Protein AF-0000000082577201 (afdb_homodimer)

pLDDT: mean 97.54, std 1.58, range [90.05, 98.94]

Radius of gyration: 18.11 Å; Cα contacts (8 Å, |Δi|>4): 660; chains: 2; bounding box: 40×55×42 Å

Nearest PDB structures (foldseek):
  1f37-assembly1_B  TM=6.607E-01  e=9.037E-05  Aquifex aeolicus
  1m2b-assembly1_B  TM=7.463E-01  e=2.799E-03  Aquifex aeolicus
  5abr-assembly1_B  TM=6.235E-01  e=2.459E-03  Azotobacter vinelandii
  6wa6-assembly1_H  TM=3.705E-01  e=3.959E+00  Chlamydia pneumoniae
  6wa6-assembly1_C  TM=3.102E-01  e=2.864E+00  Chlamydia pneumoniae

Secondary structure (DSSP, 8-state):
-EEE---SSEEEEETT--SSSS-SB-TTS-BHHHHHHHHHHHHHHH-GGGTTSEEEEES--S-GGG-S-EEEE-TTS-EEEE----SSHHHHHHHHHHHHHHHHSSSS---GGGS-GGGTT-EEEEEPPTTEEE-/-EEE---SSEEEEETT--SSSS-SB-TTS-BHHHHHHHHHHHHHHH-GGGTTSEEEEES--S-GGG-S-EEEE-TTS-EEEE----SSHHHHHHHHHHHHHHHHSSSS---GGGS-GGGTT-EEEEEPPTTEEE-

Foldseek 3Di:
DDDDDDQFWEKEFALQAAQAQVGQADPVRGGLRVLLLVLLVVLCVVDCLLVRYYYHYDHDPPPRNQTGKIWTDGPQAKIWIFGNDRSHNVLSVQVSQLSSQQRVDPHRDHDPVSRDPSRPPGTDDIDGDPPDDDD/DDDDDDQFWEKEFALQAAQAQVGQADPVRGGLRVLLLVLLVVLCVVDCLLVRYYYHYDHDPPPRNQTGKIWTDGPQAKIWIFGNDRSHNVLSVQVSQLSSQQRVDPHRDHDPVSRDPSRPPGTDDIDGDPPDDDD

Sequence (270 aa):
MLKRVADGPAVVACNTCRHSADAREDGDGVRGGARLVAALRKVQASDARYAGVAVQEMPCLFACTDFCTVHLRAPGKVGYVLGRFAPDEDSARAILDYAVHHAASEHGRVPFQQWPEGVKGHFITRTPPPGYVAEMLKRVADGPAVVACNTCRHSADAREDGDGVRGGARLVAALRKVQASDARYAGVAVQEMPCLFACTDFCTVHLRAPGKVGYVLGRFAPDEDSARAILDYAVHHAASEHGRVPFQQWPEGVKGHFITRTPPPGYVAE

Structure (mmCIF, N/CA/C/O backbone):
data_AF-0000000082577201-model_v1
#
loop_
_entity.id
_entity.type
_entity.pdbx_description
1 polymer 'Putative metal-binding protein'
#
loop_
_atom_site.group_PDB
_atom_site.id
_atom_site.type_symbol
_atom_site.label_atom_id
_atom_site.label_alt_id
_atom_site.label_comp_id
_atom_site.label_asym_id
_atom_site.label_entity_id
_atom_site.label_seq_id
_atom_site.pdbx_PDB_ins_code
_atom_site.Cartn_x
_atom_site.Cartn_y
_atom_site.Cartn_z
_atom_site.occupancy
_atom_site.B_iso_or_equiv
_atom_site.auth_seq_id
_atom_site.auth_comp_id
_atom_site.auth_asym_id
_atom_site.auth_atom_id
_atom_site.pdbx_PDB_model_num
ATOM 1 N N . MET A 1 1 ? -14.404 -7.563 7.858 1 90.05 1 MET A N 1
ATOM 2 C CA . MET A 1 1 ? -13.836 -8.477 8.845 1 90.05 1 MET A CA 1
ATOM 3 C C . MET A 1 1 ? -12.46 -8.965 8.406 1 90.05 1 MET A C 1
ATOM 5 O O . MET A 1 1 ? -12.158 -8.994 7.212 1 90.05 1 MET A O 1
ATOM 9 N N . LEU A 1 2 ? -11.566 -9.249 9.316 1 97.08 2 LEU A N 1
ATOM 10 C CA . LEU A 1 2 ? -10.227 -9.773 9.067 1 97.08 2 LEU A CA 1
ATOM 11 C C . LEU A 1 2 ? -10.164 -11.267 9.364 1 97.08 2 LEU A C 1
ATOM 13 O O . LEU A 1 2 ? -10.747 -11.735 10.344 1 97.08 2 LEU A O 1
ATOM 17 N N . LYS A 1 3 ? -9.604 -11.952 8.51 1 97.64 3 LYS A N 1
ATOM 18 C CA . LYS A 1 3 ? -9.358 -13.382 8.674 1 97.64 3 LYS A CA 1
ATOM 19 C C . LYS A 1 3 ? -7.877 -13.66 8.918 1 97.64 3 LYS A C 1
ATOM 21 O O . LYS A 1 3 ? -7.019 -13.18 8.175 1 97.64 3 LYS A O 1
ATOM 26 N N . ARG A 1 4 ? -7.628 -14.473 9.931 1 97.64 4 ARG A N 1
ATOM 27 C CA . ARG A 1 4 ? -6.243 -14.794 10.26 1 97.64 4 ARG A CA 1
ATOM 28 C C . ARG A 1 4 ? -5.621 -15.692 9.196 1 97.64 4 ARG A C 1
ATOM 30 O O . ARG A 1 4 ? -6.264 -16.625 8.71 1 97.64 4 ARG A O 1
ATOM 37 N N . VAL A 1 5 ? -4.393 -15.426 8.873 1 97.75 5 VAL A N 1
ATOM 38 C CA . VAL A 1 5 ? -3.582 -16.24 7.974 1 97.75 5 VAL A CA 1
ATOM 39 C C . VAL A 1 5 ? -2.158 -16.344 8.515 1 97.75 5 VAL A C 1
ATOM 41 O O . VAL A 1 5 ? -1.823 -15.718 9.523 1 97.75 5 VAL A O 1
ATOM 44 N N . ALA A 1 6 ? -1.346 -17.16 7.883 1 95.01 6 ALA A N 1
ATOM 45 C CA . ALA A 1 6 ? 0.041 -17.289 8.324 1 95.01 6 ALA A CA 1
ATOM 46 C C . ALA A 1 6 ? 0.768 -15.95 8.245 1 95.01 6 ALA A C 1
ATOM 48 O O . ALA A 1 6 ? 0.594 -15.197 7.283 1 95.01 6 ALA A O 1
ATOM 49 N N . ASP A 1 7 ? 1.624 -15.574 9.313 1 92.89 7 ASP A N 1
ATOM 50 C CA . ASP A 1 7 ? 2.34 -14.304 9.387 1 92.89 7 ASP A CA 1
ATOM 51 C C . ASP A 1 7 ? 3.764 -14.445 8.853 1 92.89 7 ASP A C 1
ATOM 53 O O . ASP A 1 7 ? 4.724 -14.459 9.626 1 92.89 7 ASP A O 1
ATOM 57 N N . GLY A 1 8 ? 4.022 -14.891 7.664 1 97.1 8 GLY A N 1
ATOM 58 C CA . GLY A 1 8 ? 5.292 -14.999 6.965 1 97.1 8 GLY A CA 1
ATOM 59 C C . GLY A 1 8 ? 5.291 -14.306 5.616 1 97.1 8 GLY A C 1
ATOM 60 O O . GLY A 1 8 ? 4.356 -13.572 5.289 1 97.1 8 GLY A O 1
ATOM 61 N N . PRO A 1 9 ? 6.384 -14.473 4.913 1 98.57 9 PRO A N 1
ATOM 62 C CA . PRO A 1 9 ? 6.404 -13.934 3.551 1 98.57 9 PRO A CA 1
ATOM 63 C C . PRO A 1 9 ? 5.212 -14.396 2.716 1 98.57 9 PRO A C 1
ATOM 65 O O . PRO A 1 9 ? 4.852 -15.576 2.748 1 98.57 9 PRO A O 1
ATOM 68 N N . ALA A 1 10 ? 4.558 -13.452 2.055 1 98.85 10 ALA A N 1
ATOM 69 C CA . ALA A 1 10 ? 3.35 -13.82 1.321 1 98.85 10 ALA A CA 1
ATOM 70 C C . ALA A 1 10 ? 3.103 -12.866 0.156 1 98.85 10 ALA A C 1
ATOM 72 O O . ALA A 1 10 ? 3.555 -11.718 0.179 1 98.85 10 ALA A O 1
ATOM 73 N N . VAL A 1 11 ? 2.485 -13.372 -0.79 1 98.88 11 VAL A N 1
ATOM 74 C CA . VAL A 1 11 ? 1.819 -12.614 -1.844 1 98.88 11 VAL A CA 1
ATOM 75 C C . VAL A 1 11 ? 0.31 -12.617 -1.608 1 98.88 11 VAL A C 1
ATOM 77 O O . VAL A 1 11 ? -0.328 -13.672 -1.638 1 98.88 11 VAL A O 1
ATOM 80 N N . VAL A 1 12 ? -0.265 -11.479 -1.337 1 98.89 12 VAL A N 1
ATO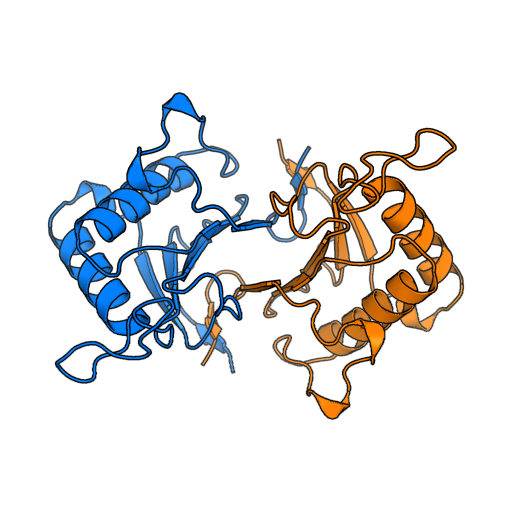M 81 C CA . VAL A 1 12 ? -1.71 -11.344 -1.187 1 98.89 12 VAL A CA 1
ATOM 82 C C . VAL A 1 12 ? -2.316 -10.806 -2.481 1 98.89 12 VAL A C 1
ATOM 84 O O . VAL A 1 12 ? -2.097 -9.647 -2.842 1 98.89 12 VAL A O 1
ATOM 87 N N . ALA A 1 13 ? -3.098 -11.578 -3.128 1 98.87 13 ALA A N 1
ATOM 88 C CA . ALA A 1 13 ? -3.645 -11.209 -4.431 1 98.87 13 ALA A CA 1
ATOM 89 C C . ALA A 1 13 ? -5.092 -10.739 -4.306 1 98.87 13 ALA A C 1
ATOM 91 O O . ALA A 1 13 ? -5.874 -11.314 -3.545 1 98.87 13 ALA A O 1
ATOM 92 N N . CYS A 1 14 ? -5.424 -9.701 -5.037 1 98.59 14 CYS A N 1
ATOM 93 C CA . CYS A 1 14 ? -6.825 -9.334 -5.208 1 98.59 14 CYS A CA 1
ATOM 94 C C . CYS A 1 14 ? -7.555 -10.355 -6.073 1 98.59 14 CYS A C 1
ATOM 96 O O . CYS A 1 14 ? -7.239 -10.515 -7.253 1 98.59 14 CYS A O 1
ATOM 98 N N . ASN A 1 15 ? -8.542 -10.948 -5.541 1 98.28 15 ASN A N 1
ATOM 99 C CA . ASN A 1 15 ? -9.151 -12.037 -6.297 1 98.28 15 ASN A CA 1
ATOM 100 C C . ASN A 1 15 ? -10.379 -11.564 -7.07 1 98.28 15 ASN A C 1
ATOM 102 O O . ASN A 1 15 ? -11.016 -12.351 -7.773 1 98.28 15 ASN A O 1
ATOM 106 N N . THR A 1 16 ? -10.642 -10.226 -7.041 1 97.7 16 THR A N 1
ATOM 107 C CA . THR A 1 16 ? -11.818 -9.708 -7.731 1 97.7 16 THR A CA 1
ATOM 108 C C . THR A 1 16 ? -11.411 -8.774 -8.867 1 97.7 16 THR A C 1
ATOM 110 O O . THR A 1 16 ? -12.263 -8.133 -9.486 1 97.7 16 THR A O 1
ATOM 113 N N . CYS A 1 17 ? -10.181 -8.676 -9.13 1 97.68 17 CYS A N 1
ATOM 114 C CA . CYS A 1 17 ? -9.686 -7.778 -10.166 1 97.68 17 CYS A CA 1
ATOM 115 C C . CYS A 1 17 ? -10.278 -8.134 -11.525 1 97.68 17 CYS A C 1
ATOM 117 O O . CYS A 1 17 ? -10.56 -9.302 -11.797 1 97.68 17 CYS A O 1
ATOM 119 N N . ARG A 1 18 ? -10.301 -7.192 -12.32 1 96.88 18 ARG A N 1
ATOM 120 C CA . ARG A 1 18 ? -10.664 -7.419 -13.715 1 96.88 18 ARG A CA 1
ATOM 121 C C . ARG A 1 18 ? -9.548 -8.144 -14.461 1 96.88 18 ARG A C 1
ATOM 123 O O . ARG A 1 18 ? -8.4 -8.156 -14.011 1 96.88 18 ARG A O 1
ATOM 130 N N . HIS A 1 19 ? -9.926 -8.671 -15.625 1 96.51 19 HIS A N 1
ATOM 131 C CA . HIS A 1 19 ? -9.021 -9.479 -16.435 1 96.51 19 HIS A CA 1
ATOM 132 C C . HIS A 1 19 ? -8.077 -8.6 -17.248 1 96.51 19 HIS A C 1
ATOM 1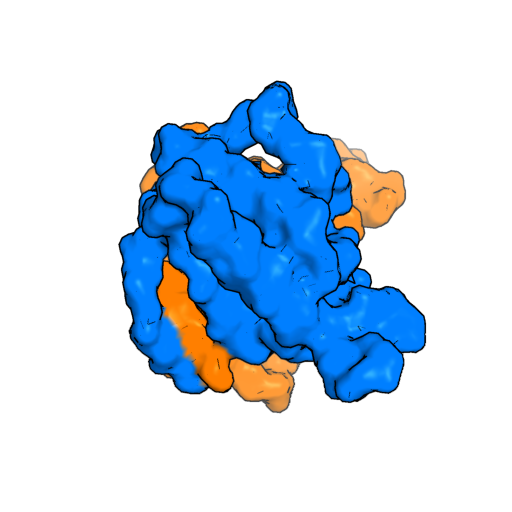34 O O . HIS A 1 19 ? -6.927 -8.974 -17.49 1 96.51 19 HIS A O 1
ATOM 140 N N . SER A 1 20 ? -8.572 -7.506 -17.71 1 94.44 20 SER A N 1
ATOM 141 C CA . SER A 1 20 ? -7.837 -6.503 -18.474 1 94.44 20 SER A CA 1
ATOM 142 C C . SER A 1 20 ? -8.491 -5.13 -18.356 1 94.44 20 SER A C 1
ATOM 144 O O . SER A 1 20 ? -9.481 -4.967 -17.64 1 94.44 20 SER A O 1
ATOM 146 N N . ALA A 1 21 ? -7.832 -4.162 -18.939 1 91.79 21 ALA A N 1
ATOM 147 C CA . ALA A 1 21 ? -8.395 -2.815 -18.93 1 91.79 21 ALA A CA 1
ATOM 148 C C . ALA A 1 21 ? -9.785 -2.797 -19.561 1 91.79 21 ALA A C 1
ATOM 150 O O . ALA A 1 21 ? -10.635 -1.987 -19.183 1 91.79 21 ALA A O 1
ATOM 151 N N . ASP A 1 22 ? -10.033 -3.799 -20.466 1 92.77 22 ASP A N 1
ATOM 152 C CA . ASP A 1 22 ? -11.255 -3.729 -21.261 1 92.77 22 ASP A CA 1
ATOM 153 C C . ASP A 1 22 ? -12.206 -4.87 -20.909 1 92.77 22 ASP A C 1
ATOM 155 O O . ASP A 1 22 ? -13.314 -4.949 -21.442 1 92.77 22 ASP A O 1
ATOM 159 N N . ALA A 1 23 ? -11.754 -5.797 -20.012 1 94.78 23 ALA A N 1
ATOM 160 C CA . ALA A 1 23 ? -12.599 -6.95 -19.715 1 94.78 23 ALA A CA 1
ATOM 161 C C . ALA A 1 23 ? -12.55 -7.298 -18.23 1 94.78 23 ALA A C 1
ATOM 163 O O . ALA A 1 23 ? -11.469 -7.46 -17.659 1 94.78 23 ALA A O 1
ATOM 164 N N . ARG A 1 24 ? -13.717 -7.427 -17.664 1 94.6 24 ARG A N 1
ATOM 165 C CA . ARG A 1 24 ? -13.813 -7.819 -16.262 1 94.6 24 ARG A CA 1
ATOM 166 C C . ARG A 1 24 ? -13.476 -9.296 -16.082 1 94.6 24 ARG A C 1
ATOM 168 O O . ARG A 1 24 ? -12.786 -9.669 -15.131 1 94.6 24 ARG A O 1
ATOM 175 N N . GLU A 1 25 ? -13.923 -10.111 -17.052 1 96.78 25 GLU A N 1
ATOM 176 C CA . GLU A 1 25 ? -13.772 -11.562 -17.03 1 96.78 25 GLU A CA 1
ATOM 177 C C . GLU A 1 25 ? -13.18 -12.076 -18.339 1 96.78 25 GLU A C 1
ATOM 179 O O . GLU A 1 25 ? -13.254 -11.4 -19.368 1 96.78 25 GLU A O 1
ATOM 184 N N . ASP A 1 26 ? -12.633 -13.29 -18.216 1 95.43 26 ASP A N 1
ATOM 185 C CA . ASP A 1 26 ? -12.165 -13.924 -19.445 1 95.43 26 ASP A CA 1
ATOM 186 C C . ASP A 1 26 ? -13.306 -14.643 -20.161 1 95.43 26 ASP A C 1
ATOM 188 O O . ASP A 1 26 ? -14.475 -14.458 -19.818 1 95.43 26 ASP A O 1
ATOM 192 N N . GLY A 1 27 ? -12.924 -15.343 -21.268 1 94.69 27 GLY A N 1
ATOM 193 C CA . GLY A 1 27 ? -13.923 -16.016 -22.084 1 94.69 27 GLY A CA 1
ATOM 194 C C . GLY A 1 27 ? -14.742 -17.03 -21.308 1 94.69 27 GLY A C 1
ATOM 195 O O . GLY A 1 27 ? -15.852 -17.38 -21.713 1 94.69 27 GLY A O 1
ATOM 196 N N . ASP A 1 28 ? -14.307 -17.452 -20.164 1 96.49 28 ASP A N 1
ATOM 197 C CA . ASP A 1 28 ? -14.976 -18.466 -19.354 1 96.49 28 ASP A CA 1
ATOM 198 C C . ASP A 1 28 ? -15.713 -17.83 -18.177 1 96.49 28 ASP A C 1
ATOM 200 O O . ASP A 1 28 ? -16.165 -18.53 -17.27 1 96.49 28 ASP A O 1
ATOM 204 N N . GLY A 1 29 ? -15.72 -16.496 -18.101 1 97.25 29 GLY A N 1
ATOM 205 C CA . GLY A 1 29 ? -16.422 -15.8 -17.034 1 97.25 29 GLY A CA 1
ATOM 206 C C . GLY A 1 29 ? -15.615 -15.703 -15.753 1 97.25 29 GLY A C 1
ATOM 207 O O . GLY A 1 29 ? -16.171 -15.462 -14.68 1 97.25 29 GLY A O 1
ATOM 208 N N . VAL A 1 30 ? -14.334 -15.944 -15.885 1 97.79 30 VAL A N 1
ATOM 209 C CA . VAL A 1 30 ? -13.482 -15.928 -14.701 1 97.79 30 VAL A CA 1
ATOM 210 C C . VAL A 1 30 ? -12.782 -14.575 -14.586 1 97.79 30 VAL A C 1
ATOM 212 O O . VAL A 1 30 ? -12.232 -14.068 -15.567 1 97.79 30 VAL A O 1
ATOM 215 N N . ARG A 1 31 ? -12.862 -13.985 -13.379 1 97.92 31 ARG A N 1
ATOM 216 C CA . ARG A 1 31 ? -12.203 -12.713 -13.102 1 97.92 31 ARG A CA 1
ATOM 217 C C . ARG A 1 31 ? -10.69 -12.837 -13.251 1 97.92 31 ARG A C 1
ATOM 219 O O . ARG A 1 31 ? -10.114 -13.883 -12.945 1 97.92 31 ARG A O 1
ATOM 226 N N . GLY A 1 32 ? -10.028 -11.716 -13.666 1 98.18 32 GLY A N 1
ATOM 227 C CA . GLY A 1 32 ? -8.577 -11.684 -13.761 1 98.18 32 GLY A CA 1
ATOM 228 C C . GLY A 1 32 ? -7.885 -12.03 -12.456 1 98.18 32 GLY A C 1
ATOM 229 O O . GLY A 1 32 ? -6.916 -12.792 -12.444 1 98.18 32 GLY A O 1
ATOM 230 N N . GLY A 1 33 ? -8.392 -11.463 -11.36 1 98.55 33 GLY A N 1
ATOM 231 C CA . GLY A 1 33 ? -7.814 -11.749 -10.057 1 98.55 33 GLY A CA 1
ATOM 232 C C . GLY A 1 33 ? -7.837 -13.225 -9.704 1 98.55 33 GLY A C 1
ATOM 233 O O . GLY A 1 33 ? -6.865 -13.754 -9.162 1 98.55 33 GLY A O 1
ATOM 234 N N . ALA A 1 34 ? -8.944 -13.879 -9.956 1 98.54 34 ALA A N 1
ATOM 235 C CA . ALA A 1 34 ? -9.061 -15.31 -9.686 1 98.54 34 ALA A CA 1
ATOM 236 C C . ALA A 1 34 ? -8.088 -16.112 -10.545 1 98.54 34 ALA A C 1
ATOM 238 O O . ALA A 1 34 ? -7.497 -17.088 -10.079 1 98.54 34 ALA A O 1
ATOM 239 N N . ARG A 1 35 ? -7.972 -15.718 -11.789 1 98.63 35 ARG A N 1
ATOM 240 C CA . ARG A 1 35 ? -7.022 -16.371 -12.683 1 98.63 35 ARG A CA 1
ATOM 241 C C . ARG A 1 35 ? -5.591 -16.195 -12.184 1 98.63 35 ARG A C 1
ATOM 243 O O . ARG A 1 35 ? -4.789 -17.129 -12.242 1 98.63 35 ARG A O 1
ATOM 250 N N . LEU A 1 36 ? -5.276 -15.013 -11.72 1 98.75 36 LEU A N 1
ATOM 251 C CA . LEU A 1 36 ? -3.932 -14.759 -11.212 1 98.75 36 LEU A CA 1
ATOM 252 C C . LEU A 1 36 ? -3.66 -15.583 -9.958 1 98.75 36 LEU A C 1
ATOM 254 O O . LEU A 1 36 ? -2.57 -16.136 -9.797 1 98.75 36 LEU A O 1
ATOM 258 N N . VAL A 1 37 ? -4.62 -15.698 -9.082 1 98.83 37 VAL A N 1
ATOM 259 C CA . VAL A 1 37 ? -4.477 -16.512 -7.879 1 98.83 37 VAL A CA 1
ATOM 260 C C . VAL A 1 37 ? -4.176 -17.958 -8.267 1 98.83 37 VAL A C 1
ATOM 262 O O . VAL A 1 37 ? -3.264 -18.579 -7.715 1 98.83 37 VAL A O 1
ATOM 265 N N . ALA A 1 38 ? -4.952 -18.442 -9.218 1 98.78 38 ALA A N 1
ATOM 266 C CA . ALA A 1 38 ? -4.746 -19.816 -9.671 1 98.78 38 ALA A CA 1
ATOM 267 C C . ALA A 1 38 ? -3.343 -20.001 -10.243 1 98.78 38 ALA A C 1
ATOM 269 O O . ALA A 1 38 ? -2.676 -20.998 -9.957 1 98.78 38 ALA A O 1
ATOM 270 N N . ALA A 1 39 ? -2.891 -19.048 -11.028 1 98.85 39 ALA A N 1
ATOM 271 C CA . ALA A 1 39 ? -1.556 -19.109 -11.616 1 98.85 39 ALA A CA 1
ATOM 272 C C . ALA A 1 39 ? -0.479 -19.073 -10.535 1 98.85 39 ALA A C 1
ATOM 274 O O . ALA A 1 39 ? 0.502 -19.818 -10.603 1 98.85 39 ALA A O 1
ATOM 275 N N . LEU A 1 40 ? -0.627 -18.214 -9.552 1 98.92 40 LEU A N 1
ATOM 276 C CA . LEU A 1 40 ? 0.324 -18.11 -8.451 1 98.92 40 LEU A CA 1
ATOM 277 C C . LEU A 1 40 ? 0.433 -19.433 -7.7 1 98.92 40 LEU A C 1
ATOM 279 O O . LEU A 1 40 ? 1.538 -19.896 -7.406 1 98.92 40 LEU A O 1
ATOM 283 N N . ARG A 1 41 ? -0.708 -19.998 -7.427 1 98.84 41 ARG A N 1
ATOM 284 C CA . ARG A 1 41 ? -0.71 -21.256 -6.688 1 98.84 41 ARG A CA 1
ATOM 285 C C . ARG A 1 41 ? -0.059 -22.371 -7.5 1 98.84 41 ARG A C 1
ATOM 287 O O . ARG A 1 41 ? 0.689 -23.186 -6.957 1 98.84 41 ARG A O 1
ATOM 294 N N . LYS A 1 42 ? -0.402 -22.431 -8.764 1 98.83 42 LYS A N 1
ATOM 295 C CA . LYS A 1 42 ? 0.19 -23.434 -9.644 1 98.83 42 LYS A CA 1
ATOM 296 C C . LYS A 1 42 ? 1.71 -23.3 -9.686 1 98.83 42 LYS A C 1
ATOM 298 O O . LYS A 1 42 ? 2.431 -24.284 -9.507 1 98.83 42 LYS A O 1
ATOM 303 N N . VAL A 1 43 ? 2.197 -22.087 -9.891 1 98.84 43 VAL A N 1
ATOM 304 C CA . VAL A 1 43 ? 3.634 -21.852 -9.977 1 98.84 43 VAL A CA 1
ATOM 305 C C . VAL A 1 43 ? 4.284 -22.122 -8.622 1 98.84 43 VAL A C 1
ATOM 307 O O . VAL A 1 43 ? 5.36 -22.72 -8.55 1 98.84 43 VAL A O 1
ATOM 310 N N . GLN A 1 44 ? 3.676 -21.712 -7.537 1 98.68 44 GLN A N 1
ATOM 311 C CA . GLN A 1 44 ? 4.207 -21.948 -6.199 1 98.68 44 GLN A CA 1
ATOM 312 C C . GLN A 1 44 ? 4.443 -23.436 -5.955 1 98.68 44 GLN A C 1
ATOM 314 O O . GLN A 1 44 ? 5.465 -23.822 -5.384 1 98.68 44 GLN A O 1
ATOM 319 N N . ALA A 1 45 ? 3.521 -24.232 -6.425 1 98.19 45 ALA A N 1
ATOM 320 C CA . ALA A 1 45 ? 3.565 -25.671 -6.183 1 98.19 45 ALA A CA 1
ATOM 321 C C . ALA A 1 45 ? 4.602 -26.346 -7.076 1 98.19 45 ALA A C 1
ATOM 323 O O . ALA A 1 45 ? 4.99 -27.491 -6.832 1 98.19 45 ALA A O 1
ATOM 324 N N . SER A 1 46 ? 5.03 -25.678 -8.052 1 98.02 46 SER A N 1
ATOM 325 C CA . SER A 1 46 ? 5.841 -26.316 -9.084 1 98.02 46 SER A CA 1
ATOM 326 C C . SER A 1 46 ? 7.318 -26.315 -8.706 1 98.02 46 SER A C 1
ATOM 328 O O . SER A 1 46 ? 8.125 -27.008 -9.33 1 98.02 46 SER A O 1
ATOM 330 N N . ASP A 1 47 ? 7.689 -25.546 -7.722 1 97.71 47 ASP A N 1
ATOM 331 C CA . ASP A 1 47 ? 9.102 -25.365 -7.402 1 97.71 47 ASP A CA 1
ATOM 332 C C . ASP A 1 47 ? 9.3 -25.122 -5.908 1 97.71 47 ASP A C 1
ATOM 334 O O . ASP A 1 47 ? 8.674 -24.231 -5.33 1 97.71 47 ASP A O 1
ATOM 338 N N . ALA A 1 48 ? 10.193 -25.779 -5.3 1 97.97 48 ALA A N 1
ATOM 339 C CA . ALA A 1 48 ? 10.451 -25.728 -3.864 1 97.97 48 ALA A CA 1
ATOM 340 C C . ALA A 1 48 ? 11.011 -24.369 -3.454 1 97.97 48 ALA A C 1
ATOM 342 O O . ALA A 1 48 ? 10.931 -23.984 -2.286 1 97.97 48 ALA A O 1
ATOM 343 N N . ARG A 1 49 ? 11.59 -23.694 -4.397 1 97.52 49 ARG A N 1
ATOM 344 C CA . ARG A 1 49 ? 12.181 -22.397 -4.081 1 97.52 49 ARG A CA 1
ATOM 345 C C . ARG A 1 49 ? 11.12 -21.418 -3.59 1 97.52 49 ARG A C 1
ATOM 347 O O . ARG A 1 49 ? 11.444 -20.41 -2.958 1 97.52 49 ARG A O 1
ATOM 354 N N . TYR A 1 50 ? 9.828 -21.69 -3.887 1 98.4 50 TYR A N 1
ATOM 355 C CA . TYR A 1 50 ? 8.737 -20.804 -3.497 1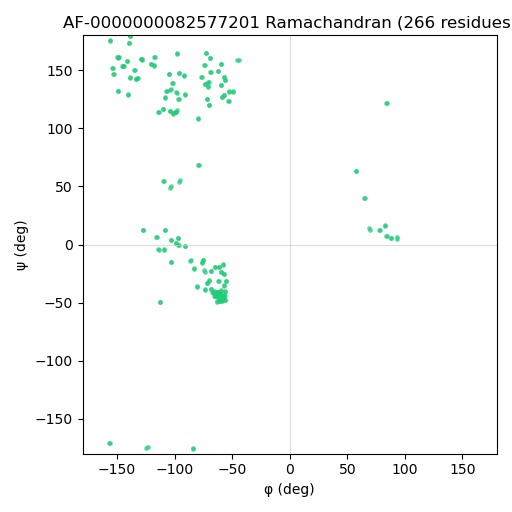 98.4 50 TYR A CA 1
ATOM 356 C C . TYR A 1 50 ? 8.094 -21.271 -2.197 1 98.4 50 TYR A C 1
ATOM 358 O O . TYR A 1 50 ? 7.156 -20.642 -1.7 1 98.4 50 TYR A O 1
ATOM 366 N N . ALA A 1 51 ? 8.499 -22.349 -1.552 1 96.83 51 ALA A N 1
ATOM 367 C CA . ALA A 1 51 ? 7.846 -22.988 -0.413 1 96.83 51 ALA A CA 1
ATOM 368 C C . ALA A 1 51 ? 7.737 -22.026 0.767 1 96.83 51 ALA A C 1
ATOM 370 O O . ALA A 1 51 ? 6.813 -22.131 1.577 1 96.83 51 ALA A O 1
ATOM 371 N N . GLY A 1 52 ? 8.583 -21.038 0.83 1 97.32 52 GLY A N 1
ATOM 372 C CA . GLY A 1 52 ? 8.598 -20.104 1.945 1 97.32 52 GLY A CA 1
ATOM 373 C C . GLY A 1 52 ? 7.709 -18.895 1.723 1 97.32 52 GLY A C 1
ATOM 374 O O . GLY A 1 52 ? 7.612 -18.022 2.588 1 97.32 52 GLY A O 1
ATOM 375 N N . VAL A 1 53 ? 7.053 -18.819 0.565 1 98.41 53 VAL A N 1
ATOM 376 C CA . VAL A 1 53 ? 6.186 -17.695 0.228 1 98.41 53 VAL A CA 1
ATOM 377 C C . VAL A 1 53 ? 4.74 -18.174 0.113 1 98.41 53 VAL A C 1
ATOM 379 O O . VAL A 1 53 ? 4.408 -18.954 -0.783 1 98.41 53 VAL A O 1
ATOM 382 N N . ALA A 1 54 ? 3.905 -17.725 0.982 1 98.72 54 ALA A N 1
ATOM 383 C CA . ALA A 1 54 ? 2.493 -18.094 0.924 1 98.72 54 ALA A CA 1
ATOM 384 C C . ALA A 1 54 ? 1.768 -17.317 -0.171 1 98.72 54 ALA A C 1
ATOM 386 O O . ALA A 1 54 ? 2.092 -16.157 -0.436 1 98.72 54 ALA A O 1
ATOM 387 N N . VAL A 1 55 ? 0.845 -17.966 -0.789 1 98.82 55 VAL A N 1
ATOM 388 C CA . VAL A 1 55 ? -0.099 -17.289 -1.672 1 98.82 55 VAL A CA 1
ATOM 389 C C . VAL A 1 55 ? -1.434 -17.101 -0.954 1 98.82 55 VAL A C 1
ATOM 391 O O . VAL A 1 55 ? -2.1 -18.077 -0.602 1 98.82 55 VAL A O 1
ATOM 394 N N . GLN A 1 56 ? -1.775 -15.919 -0.675 1 98.83 56 GLN A N 1
ATOM 395 C CA . GLN A 1 56 ? -3.016 -15.519 -0.02 1 98.83 56 GLN A CA 1
ATOM 396 C C . GLN A 1 56 ? -3.867 -14.647 -0.939 1 98.83 56 GLN A C 1
ATOM 398 O O . GLN A 1 56 ? -3.383 -14.155 -1.96 1 98.83 56 GLN A O 1
ATOM 403 N N . GLU A 1 57 ? -5.164 -14.526 -0.654 1 98.67 57 GLU A N 1
ATOM 404 C CA . GLU A 1 57 ? -6.022 -13.695 -1.493 1 98.67 57 GLU A CA 1
ATOM 405 C C . GLU A 1 57 ? -7.084 -12.982 -0.66 1 98.67 57 GLU A C 1
ATOM 407 O O . GLU A 1 57 ? -7.418 -13.425 0.441 1 98.67 57 GLU A O 1
ATOM 412 N N . MET A 1 58 ? -7.516 -11.916 -1.121 1 98.29 58 MET A N 1
ATOM 413 C CA . MET A 1 58 ? -8.631 -11.178 -0.534 1 98.29 58 MET A CA 1
ATOM 414 C C . MET A 1 58 ? -9.414 -10.431 -1.608 1 98.29 58 MET A C 1
ATOM 416 O O . MET A 1 58 ? -8.923 -10.243 -2.723 1 98.29 58 MET A O 1
ATOM 420 N N . PRO A 1 59 ? -10.65 -10.073 -1.206 1 97.6 59 PRO A N 1
ATOM 421 C CA . PRO A 1 59 ? -11.409 -9.291 -2.185 1 97.6 59 PRO A CA 1
ATOM 422 C C . PRO A 1 59 ? -11 -7.82 -2.209 1 97.6 59 PRO A C 1
ATOM 424 O O . PRO A 1 59 ? -11.226 -7.097 -1.236 1 97.6 59 PRO A O 1
ATOM 427 N N . CYS A 1 60 ? -10.339 -7.418 -3.238 1 96.94 60 CYS A N 1
ATOM 428 C CA . CYS A 1 60 ? -10.15 -6.026 -3.63 1 96.94 60 CYS A CA 1
ATOM 429 C C . CYS A 1 60 ? -8.984 -5.4 -2.874 1 96.94 60 CYS A C 1
ATOM 431 O O . CYS A 1 60 ? -8.998 -5.339 -1.643 1 96.94 60 CYS A O 1
ATOM 433 N N . LEU A 1 61 ? -8.019 -4.91 -3.489 1 98.02 61 LEU A N 1
ATOM 434 C CA . LEU A 1 61 ? -6.9 -4.139 -2.957 1 98.02 61 LEU A CA 1
ATOM 435 C C . LEU A 1 61 ? -7.006 -2.674 -3.365 1 98.02 61 LEU A C 1
ATOM 437 O O . LEU A 1 61 ? -6.033 -1.924 -3.259 1 98.02 61 LEU A O 1
ATOM 441 N N . PHE A 1 62 ? -8.244 -2.251 -3.928 1 96.71 62 PHE A N 1
ATOM 442 C CA . PHE A 1 62 ? -8.62 -0.878 -4.245 1 96.71 62 PHE A CA 1
ATOM 443 C C . PHE A 1 62 ? -7.799 -0.349 -5.415 1 96.71 62 PHE A C 1
ATOM 445 O O . PHE A 1 62 ? -7.75 0.861 -5.649 1 96.71 62 PHE A O 1
ATOM 452 N N . ALA A 1 63 ? -7.117 -1.186 -6.141 1 96.77 63 ALA A N 1
ATOM 453 C CA . ALA A 1 63 ? -6.249 -0.76 -7.236 1 96.77 63 ALA A CA 1
ATOM 454 C C . ALA A 1 63 ? -6.836 -1.158 -8.587 1 96.77 63 ALA A C 1
ATOM 456 O O . ALA A 1 63 ? -6.131 -1.7 -9.441 1 96.77 63 ALA A O 1
ATOM 457 N N . CYS A 1 64 ? -8.018 -0.788 -8.873 1 95.54 64 CYS A N 1
ATOM 458 C CA . CYS A 1 64 ? -8.813 -1.361 -9.953 1 95.54 64 CYS A CA 1
ATOM 459 C C . CYS A 1 64 ? -8.262 -0.951 -11.313 1 95.54 64 CYS A C 1
ATOM 461 O O . CYS A 1 64 ? -8.422 -1.675 -12.297 1 95.54 64 CYS A O 1
ATOM 463 N N . THR A 1 65 ? -7.655 0.25 -11.37 1 93.36 65 THR A N 1
ATOM 464 C CA . THR A 1 65 ? -7.097 0.69 -12.644 1 93.36 65 THR A CA 1
ATOM 465 C C . THR A 1 65 ? -5.804 -0.058 -12.954 1 93.36 65 THR A C 1
ATOM 467 O O . THR A 1 65 ? -5.375 -0.115 -14.109 1 93.36 65 THR A O 1
ATOM 470 N N . ASP A 1 66 ? -5.211 -0.562 -11.887 1 95.39 66 ASP A N 1
ATOM 471 C CA . ASP A 1 66 ? -4.001 -1.371 -12.002 1 95.39 66 ASP A CA 1
ATOM 472 C C . ASP A 1 66 ? -4.314 -2.855 -11.819 1 95.39 66 ASP A C 1
ATOM 474 O O . ASP A 1 66 ? -3.67 -3.536 -11.019 1 95.39 66 ASP A O 1
ATOM 478 N N . PHE A 1 67 ? -5.299 -3.32 -12.508 1 95.45 67 PHE A N 1
ATOM 479 C CA . PHE A 1 67 ? -5.882 -4.647 -12.347 1 95.45 67 PHE A CA 1
ATOM 480 C C . PHE A 1 67 ? -4.792 -5.703 -12.204 1 95.45 67 PHE A C 1
ATOM 482 O O . PHE A 1 67 ? -3.643 -5.473 -12.587 1 95.45 67 PHE A O 1
ATOM 489 N N . CYS A 1 68 ? -5.267 -6.901 -11.581 1 97.94 68 CYS A N 1
ATOM 490 C CA . CYS A 1 68 ? -4.359 -8.006 -11.296 1 97.94 68 CYS A CA 1
ATOM 491 C C . CYS A 1 68 ? -3.204 -7.548 -10.413 1 97.94 68 CYS A C 1
ATOM 493 O O . CYS A 1 68 ? -2.04 -7.637 -10.809 1 97.94 68 CYS A O 1
ATOM 495 N N . THR A 1 69 ? -3.642 -7.132 -9.228 1 98.54 69 THR A N 1
ATOM 496 C CA . THR A 1 69 ? -2.775 -6.496 -8.242 1 98.54 69 THR A CA 1
ATOM 497 C C . THR A 1 69 ? -2.442 -7.464 -7.11 1 98.54 69 THR A C 1
ATOM 499 O O . THR A 1 69 ? -3.267 -8.302 -6.74 1 98.54 69 THR A O 1
ATOM 502 N N . VAL A 1 70 ? -1.252 -7.341 -6.559 1 98.91 70 VAL A N 1
ATOM 503 C CA . VAL A 1 70 ? -0.808 -8.149 -5.429 1 98.91 70 VAL A CA 1
ATOM 504 C C . VAL A 1 70 ? -0.122 -7.26 -4.395 1 98.91 70 VAL A C 1
ATOM 506 O O . VAL A 1 70 ? 0.397 -6.192 -4.731 1 98.91 70 VAL A O 1
ATOM 509 N N . HIS A 1 71 ? -0.211 -7.652 -3.19 1 98.86 71 HIS A N 1
ATOM 510 C CA . HIS A 1 71 ? 0.524 -7.077 -2.07 1 98.86 71 HIS A CA 1
ATOM 511 C C . HIS A 1 71 ? 1.587 -8.043 -1.555 1 98.86 71 HIS A C 1
ATOM 513 O O . HIS A 1 71 ? 1.266 -9.148 -1.112 1 98.86 71 HIS A O 1
ATOM 519 N N . LEU A 1 72 ? 2.859 -7.661 -1.661 1 98.81 72 LEU A N 1
ATOM 520 C CA . LEU A 1 72 ? 3.979 -8.428 -1.126 1 98.81 72 LEU A CA 1
ATOM 521 C C . LEU A 1 72 ? 4.306 -7.993 0.298 1 98.81 72 LEU A C 1
ATOM 523 O O . LEU A 1 72 ? 4.497 -6.803 0.56 1 98.81 72 LEU A O 1
ATOM 527 N N . ARG A 1 73 ? 4.381 -8.973 1.135 1 98.35 73 ARG A N 1
ATOM 528 C CA . ARG A 1 73 ? 4.671 -8.631 2.524 1 98.35 73 ARG A CA 1
ATOM 529 C C . ARG A 1 73 ? 5.543 -9.696 3.179 1 98.35 73 ARG A C 1
ATOM 531 O O . ARG A 1 73 ? 5.539 -10.855 2.758 1 98.35 73 ARG A O 1
ATOM 538 N N . ALA A 1 74 ? 6.281 -9.335 4.134 1 97.96 74 ALA A N 1
ATOM 539 C CA . ALA A 1 74 ? 7.066 -10.156 5.053 1 97.96 74 ALA A CA 1
ATOM 540 C C . ALA A 1 74 ? 7.257 -9.45 6.392 1 97.96 74 ALA A C 1
ATOM 542 O O . ALA A 1 74 ? 7.285 -8.218 6.453 1 97.96 74 ALA A O 1
ATOM 543 N N . PRO A 1 75 ? 7.304 -10.227 7.476 1 95.92 75 PRO A N 1
ATOM 544 C CA . PRO A 1 75 ? 7.412 -9.613 8.801 1 95.92 75 PRO A CA 1
ATOM 545 C C . PRO A 1 75 ? 8.581 -8.635 8.905 1 95.92 75 PRO A C 1
ATOM 547 O O . PRO A 1 75 ? 9.718 -8.989 8.583 1 95.92 75 PRO A O 1
ATOM 550 N N . GLY A 1 76 ? 8.168 -7.392 9.301 1 95.43 76 GLY A N 1
ATOM 551 C CA . GLY A 1 76 ? 9.194 -6.413 9.625 1 95.43 76 GLY A CA 1
ATOM 552 C C . GLY A 1 76 ? 9.841 -5.798 8.398 1 95.43 76 GLY A C 1
ATOM 553 O O . GLY A 1 76 ? 10.887 -5.154 8.499 1 95.43 76 GLY A O 1
ATOM 554 N N . LYS A 1 77 ? 9.298 -5.987 7.294 1 97.51 77 LYS A N 1
ATOM 555 C CA . LYS A 1 77 ? 9.921 -5.524 6.058 1 97.51 77 LYS A CA 1
ATOM 556 C C . LYS A 1 77 ? 9.012 -4.546 5.317 1 97.51 77 LYS A C 1
ATOM 558 O O . LYS A 1 77 ? 7.792 -4.571 5.492 1 97.51 77 LYS A O 1
ATOM 563 N N . VAL A 1 78 ? 9.619 -3.704 4.5 1 98.21 78 VAL A N 1
ATOM 564 C CA . VAL A 1 78 ? 8.88 -2.842 3.584 1 98.21 78 VAL A CA 1
ATOM 565 C C . VAL A 1 78 ? 8.002 -3.692 2.669 1 98.21 78 VAL A C 1
ATOM 567 O O . VAL A 1 78 ? 8.449 -4.714 2.143 1 98.21 78 VAL A O 1
ATOM 570 N N . GLY A 1 79 ? 6.752 -3.378 2.574 1 98.28 79 GLY A N 1
ATOM 571 C CA . GLY A 1 79 ? 5.839 -4.057 1.67 1 98.28 79 GLY A CA 1
ATOM 572 C C . GLY A 1 79 ? 5.619 -3.308 0.369 1 98.28 79 GLY A C 1
ATOM 573 O O . GLY A 1 79 ? 5.903 -2.111 0.28 1 98.28 79 GLY A O 1
ATOM 574 N N . TYR A 1 80 ? 5.078 -3.973 -0.612 1 98.75 80 TYR A N 1
ATOM 575 C CA . TYR A 1 80 ? 4.854 -3.392 -1.931 1 98.75 80 TYR A CA 1
ATOM 576 C C . TYR A 1 80 ? 3.498 -3.811 -2.488 1 98.75 80 TYR A C 1
ATOM 578 O O . TYR A 1 80 ? 3.056 -4.942 -2.276 1 98.75 80 TYR A O 1
ATOM 586 N N . VAL A 1 81 ? 2.883 -2.933 -3.168 1 98.83 81 VAL A N 1
ATOM 587 C CA . VAL A 1 81 ? 1.766 -3.301 -4.032 1 98.83 81 VAL A CA 1
ATOM 588 C C . VAL A 1 81 ? 2.187 -3.195 -5.496 1 98.83 81 VAL A C 1
ATOM 590 O O . VAL A 1 81 ? 2.805 -2.207 -5.9 1 98.83 81 VAL A O 1
ATOM 593 N N . LEU A 1 82 ? 2.003 -4.233 -6.244 1 98.81 82 LEU A N 1
ATOM 594 C CA . LEU A 1 82 ? 2.258 -4.284 -7.679 1 98.81 82 LEU A CA 1
ATOM 595 C C . LEU A 1 82 ? 0.972 -4.563 -8.45 1 98.81 82 LEU A C 1
ATOM 597 O O . LEU A 1 82 ? 0.054 -5.196 -7.925 1 98.81 82 LEU A O 1
ATOM 601 N N . GLY A 1 83 ? 0.937 -4.143 -9.683 1 98.44 83 GLY A N 1
ATOM 602 C CA . GLY A 1 83 ? -0.247 -4.365 -10.497 1 98.44 83 GLY A CA 1
ATOM 603 C C . GLY A 1 83 ? 0.04 -4.346 -11.986 1 98.44 83 GLY A C 1
ATOM 604 O O . GLY A 1 83 ? 1.193 -4.469 -12.403 1 98.44 83 GLY A O 1
ATOM 605 N N . ARG A 1 84 ? -1.082 -4.351 -12.767 1 97.78 84 ARG A N 1
ATOM 606 C CA . ARG A 1 84 ? -1.04 -4.311 -14.225 1 97.78 84 ARG A CA 1
ATOM 607 C C . ARG A 1 84 ? -0.39 -5.569 -14.789 1 97.78 84 ARG A C 1
ATOM 609 O O . ARG A 1 84 ? 0.469 -5.489 -15.67 1 97.78 84 ARG A O 1
ATOM 616 N N . PHE A 1 85 ? -0.697 -6.694 -14.203 1 98.08 85 PHE A N 1
ATOM 617 C CA . PHE A 1 85 ? -0.187 -7.973 -14.681 1 98.08 85 PHE A CA 1
ATOM 618 C C . PHE A 1 85 ? -1.197 -8.65 -15.6 1 98.08 85 PHE A C 1
ATOM 620 O O . PHE A 1 85 ? -2.406 -8.474 -15.438 1 98.08 85 PHE A O 1
ATOM 627 N N . ALA A 1 86 ? -0.655 -9.364 -16.534 1 97.33 86 ALA A N 1
ATOM 628 C CA . ALA A 1 86 ? -1.489 -10.4 -17.138 1 97.33 86 ALA A CA 1
ATOM 629 C C . ALA A 1 86 ? -1.721 -11.553 -16.167 1 97.33 86 ALA A C 1
ATOM 631 O O . ALA A 1 86 ? -0.801 -11.973 -15.461 1 97.33 86 ALA A O 1
ATOM 632 N N . PRO A 1 87 ? -2.904 -12.013 -16.091 1 98 87 PRO A N 1
ATOM 633 C CA . PRO A 1 87 ? -3.183 -13.096 -15.146 1 98 87 PRO A CA 1
ATOM 634 C C . PRO A 1 87 ? -2.752 -14.464 -15.671 1 98 87 PRO A C 1
ATOM 636 O O . PRO A 1 87 ? -3.594 -15.335 -15.9 1 98 87 PRO A O 1
ATOM 639 N N . ASP A 1 88 ? -1.422 -14.67 -15.796 1 98.08 88 ASP A N 1
ATOM 640 C CA . ASP A 1 88 ? -0.882 -15.898 -16.372 1 98.08 88 ASP A CA 1
ATOM 641 C C . ASP A 1 88 ? 0.34 -16.38 -15.593 1 98.08 88 ASP A C 1
ATOM 643 O O . ASP A 1 88 ? 0.724 -15.77 -14.593 1 98.08 88 ASP A O 1
ATOM 647 N N . GLU A 1 89 ? 0.915 -17.475 -16.002 1 98.63 89 GLU A N 1
ATOM 648 C CA . GLU A 1 89 ? 1.976 -18.131 -15.242 1 98.63 89 GLU A CA 1
ATOM 649 C C . GLU A 1 89 ? 3.274 -17.331 -15.303 1 98.63 89 GLU A C 1
ATOM 651 O O . GLU A 1 89 ? 4.053 -17.33 -14.348 1 98.63 89 GLU A O 1
ATOM 656 N N . ASP A 1 90 ? 3.533 -16.67 -16.407 1 98.69 90 ASP A N 1
ATOM 657 C CA . ASP A 1 90 ? 4.742 -15.858 -16.504 1 98.69 90 ASP A CA 1
ATOM 658 C C . ASP A 1 90 ? 4.735 -14.737 -15.467 1 98.69 90 ASP A C 1
ATOM 660 O O . ASP A 1 90 ? 5.736 -14.509 -14.785 1 98.69 90 ASP A O 1
ATOM 664 N N . SER A 1 91 ? 3.634 -14.026 -15.386 1 98.74 91 SER A N 1
ATOM 665 C CA . SER A 1 91 ? 3.481 -13.005 -14.355 1 98.74 91 SER A CA 1
ATOM 666 C C . SER A 1 91 ? 3.611 -13.604 -12.959 1 98.74 91 SER A C 1
ATOM 668 O O . SER A 1 91 ? 4.284 -13.039 -12.094 1 98.74 91 SER A O 1
ATOM 670 N N . ALA A 1 92 ? 2.964 -14.725 -12.773 1 98.89 92 ALA A N 1
ATOM 671 C CA . ALA A 1 92 ? 3.025 -15.399 -11.479 1 98.89 92 ALA A CA 1
ATOM 672 C C . ALA A 1 92 ? 4.466 -15.721 -11.095 1 98.89 92 ALA A C 1
ATOM 674 O O . ALA A 1 92 ? 4.869 -15.521 -9.947 1 98.89 92 ALA A O 1
ATOM 675 N N . ARG A 1 93 ? 5.208 -16.229 -12.026 1 98.87 93 ARG A N 1
ATOM 676 C CA . ARG A 1 93 ? 6.603 -16.571 -11.769 1 98.87 93 ARG A CA 1
ATOM 677 C C . ARG A 1 93 ? 7.416 -15.33 -11.418 1 98.87 93 ARG A C 1
ATOM 679 O O . ARG A 1 93 ? 8.223 -15.352 -10.486 1 98.87 93 ARG A O 1
ATOM 686 N N . ALA A 1 94 ? 7.226 -14.274 -12.15 1 98.88 94 ALA A N 1
ATOM 687 C CA . ALA A 1 94 ? 7.937 -13.027 -11.881 1 98.88 94 ALA A CA 1
ATOM 688 C C . ALA A 1 94 ? 7.63 -12.512 -10.478 1 98.88 94 ALA A C 1
ATOM 690 O O . ALA A 1 94 ? 8.531 -12.076 -9.758 1 98.88 94 ALA A O 1
ATOM 691 N N . ILE A 1 95 ? 6.403 -12.566 -10.115 1 98.92 95 ILE A N 1
ATOM 692 C CA . ILE A 1 95 ? 5.948 -12.099 -8.81 1 98.92 95 ILE A CA 1
ATOM 693 C C . ILE A 1 95 ? 6.587 -12.94 -7.708 1 98.92 95 ILE A C 1
ATOM 695 O O . ILE A 1 95 ? 7.144 -12.4 -6.749 1 98.92 95 ILE A O 1
ATOM 699 N N . LEU A 1 96 ? 6.527 -14.245 -7.85 1 98.94 96 LEU A N 1
ATOM 700 C CA . LEU A 1 96 ? 7.058 -15.134 -6.822 1 98.94 96 LEU A CA 1
ATOM 701 C C . LEU A 1 96 ? 8.578 -15.038 -6.752 1 98.94 96 LEU A C 1
ATOM 703 O O . LEU A 1 96 ? 9.16 -15.115 -5.668 1 98.94 96 LEU A O 1
ATOM 707 N N . ASP A 1 97 ? 9.205 -14.917 -7.926 1 98.88 97 ASP A N 1
ATOM 708 C CA . ASP A 1 97 ? 10.648 -14.697 -7.929 1 98.88 97 ASP A CA 1
ATOM 709 C C . ASP A 1 97 ? 11.018 -13.464 -7.108 1 98.88 97 ASP A C 1
ATOM 711 O O . ASP A 1 97 ? 11.949 -13.504 -6.301 1 98.88 97 ASP A O 1
ATOM 715 N N . TYR A 1 98 ? 10.348 -12.404 -7.322 1 98.91 98 TYR A N 1
ATOM 716 C CA . TYR A 1 98 ? 10.625 -11.191 -6.56 1 98.91 98 TYR A CA 1
ATOM 717 C C . TYR A 1 98 ? 10.351 -11.405 -5.076 1 98.91 98 TYR A C 1
ATOM 719 O O . TYR A 1 98 ? 11.109 -10.935 -4.224 1 98.91 98 TYR A O 1
ATOM 727 N N . ALA A 1 99 ? 9.271 -12.086 -4.786 1 98.84 99 ALA A N 1
ATOM 728 C CA . ALA A 1 99 ? 8.888 -12.332 -3.398 1 98.84 99 ALA A CA 1
ATOM 729 C C . ALA A 1 99 ? 9.981 -13.093 -2.654 1 98.84 99 ALA A C 1
ATOM 731 O O . ALA A 1 99 ? 10.226 -12.843 -1.472 1 98.84 99 ALA A O 1
ATOM 732 N N . VAL A 1 100 ? 10.574 -14.023 -3.311 1 98.76 100 VAL A N 1
ATOM 733 C CA . VAL A 1 100 ? 11.667 -14.784 -2.713 1 98.76 100 VAL A CA 1
ATOM 734 C C . VAL A 1 100 ? 12.819 -13.845 -2.361 1 98.76 100 VAL A C 1
ATOM 736 O O . VAL A 1 100 ? 13.357 -13.901 -1.253 1 98.76 100 VAL A O 1
ATOM 739 N N . HIS A 1 101 ? 13.197 -12.936 -3.325 1 98.68 101 HIS A N 1
ATOM 740 C CA . HIS A 1 101 ? 14.245 -11.955 -3.065 1 98.68 101 HIS A CA 1
ATOM 741 C C . HIS A 1 101 ? 13.847 -11.009 -1.937 1 98.68 101 HIS A C 1
ATOM 743 O O . HIS A 1 101 ? 14.675 -10.659 -1.093 1 98.68 101 HIS A O 1
ATOM 749 N N . HIS A 1 102 ? 12.634 -10.626 -1.949 1 98.65 102 HIS A N 1
ATOM 750 C CA . HIS A 1 102 ? 12.097 -9.743 -0.919 1 98.65 102 HIS A CA 1
ATOM 751 C C . HIS A 1 102 ? 12.211 -10.377 0.464 1 98.65 102 HIS A C 1
ATOM 753 O O . HIS A 1 102 ? 12.686 -9.74 1.406 1 98.65 102 HIS A O 1
ATOM 759 N N . ALA A 1 103 ? 11.811 -11.617 0.583 1 97.97 103 ALA A N 1
ATOM 760 C CA . ALA A 1 103 ? 11.862 -12.35 1.845 1 97.97 103 ALA A CA 1
ATOM 761 C C . ALA A 1 103 ? 13.299 -12.494 2.337 1 97.97 103 ALA A C 1
ATOM 763 O O . ALA A 1 103 ? 13.553 -12.481 3.544 1 97.97 103 ALA A O 1
ATOM 764 N N . ALA A 1 104 ? 14.168 -12.566 1.416 1 97.53 104 ALA A N 1
ATOM 765 C CA . ALA A 1 104 ? 15.574 -12.774 1.754 1 97.53 104 ALA A CA 1
ATOM 766 C C . ALA A 1 104 ? 16.254 -11.454 2.107 1 97.53 104 ALA A C 1
ATOM 768 O O . ALA A 1 104 ? 17.336 -11.446 2.699 1 97.53 104 ALA A O 1
ATOM 769 N N . SER A 1 105 ? 15.707 -10.363 1.676 1 97.14 105 SER A N 1
ATOM 770 C CA . SER A 1 105 ? 16.265 -9.039 1.932 1 97.14 105 SER A CA 1
ATOM 771 C C . SER A 1 105 ? 16.169 -8.675 3.41 1 97.14 105 SER A C 1
ATOM 773 O O . SER A 1 105 ? 15.207 -9.048 4.085 1 97.14 105 SER A O 1
ATOM 775 N N . GLU A 1 106 ? 17.032 -7.96 3.895 1 95.84 106 GLU A N 1
ATOM 776 C CA . GLU A 1 106 ? 17.071 -7.591 5.307 1 95.84 106 GLU A CA 1
ATOM 777 C C . GLU A 1 106 ? 15.863 -6.741 5.689 1 95.84 106 GLU A C 1
ATOM 779 O O . GLU A 1 106 ? 15.209 -7.001 6.7 1 95.84 106 GLU A O 1
ATOM 784 N N . HIS A 1 107 ? 15.51 -5.757 4.842 1 96.11 107 HIS A N 1
ATOM 785 C CA . HIS A 1 107 ? 14.443 -4.83 5.205 1 96.11 107 HIS A CA 1
ATOM 786 C C . HIS A 1 107 ? 13.389 -4.746 4.106 1 96.11 107 HIS A C 1
ATOM 788 O O . HIS A 1 107 ? 12.578 -3.818 4.088 1 96.11 107 HIS A O 1
ATOM 794 N N . GLY A 1 108 ? 13.424 -5.647 3.145 1 96.98 108 GLY A N 1
ATOM 795 C CA . GLY A 1 108 ? 12.403 -5.696 2.111 1 96.98 108 GLY A CA 1
ATOM 796 C C . GLY A 1 108 ? 12.77 -4.902 0.871 1 96.98 108 GLY A C 1
ATOM 797 O O . GLY A 1 108 ? 11.933 -4.694 -0.01 1 96.98 108 GLY A O 1
ATOM 798 N N . ARG A 1 109 ? 13.975 -4.406 0.843 1 96.61 109 ARG A N 1
ATOM 799 C CA . ARG A 1 109 ? 14.456 -3.705 -0.343 1 96.61 109 ARG A CA 1
ATOM 800 C C . ARG A 1 109 ? 15.312 -4.621 -1.211 1 96.61 109 ARG A C 1
ATOM 802 O O . ARG A 1 109 ? 16.425 -4.987 -0.827 1 96.61 109 ARG A O 1
ATOM 809 N N . VAL A 1 110 ? 14.834 -4.904 -2.369 1 97.44 110 VAL A N 1
ATOM 810 C CA . VAL A 1 110 ? 15.542 -5.769 -3.308 1 97.44 110 VAL A CA 1
ATOM 811 C C . VAL A 1 110 ? 16.347 -4.919 -4.288 1 97.44 110 VAL A C 1
ATOM 813 O O . VAL A 1 110 ? 15.806 -4.005 -4.916 1 97.44 110 VAL A O 1
ATOM 816 N N . PRO A 1 111 ? 17.621 -5.17 -4.395 1 96.94 111 PRO A N 1
ATOM 817 C CA . PRO A 1 111 ? 18.397 -4.426 -5.389 1 96.94 111 PRO A CA 1
ATOM 818 C C . PRO A 1 111 ? 17.832 -4.563 -6.801 1 96.94 111 PRO A C 1
ATOM 820 O O . PRO A 1 111 ? 17.409 -5.652 -7.198 1 96.94 111 PRO A O 1
ATOM 823 N N . PHE A 1 112 ? 17.863 -3.513 -7.519 1 97.02 112 PHE A N 1
ATOM 824 C CA . PHE A 1 112 ? 17.241 -3.428 -8.835 1 97.02 112 PHE A CA 1
ATOM 825 C C . PHE A 1 112 ? 17.784 -4.509 -9.761 1 97.02 112 PHE A C 1
ATOM 827 O O . PHE A 1 112 ? 17.034 -5.1 -10.541 1 97.02 112 PHE A O 1
ATOM 834 N N . GLN A 1 113 ? 19.042 -4.841 -9.64 1 97.25 113 GLN A N 1
ATOM 835 C CA . GLN A 1 113 ? 19.689 -5.828 -10.498 1 97.25 113 GLN A CA 1
ATOM 836 C C . GLN A 1 113 ? 19.092 -7.216 -10.285 1 97.25 113 GLN A C 1
ATOM 838 O O . GLN A 1 113 ? 19.213 -8.088 -11.148 1 97.25 113 GLN A O 1
ATOM 843 N N . GLN A 1 114 ? 18.432 -7.384 -9.172 1 97.86 114 GLN A N 1
ATOM 844 C CA . GLN A 1 114 ? 17.863 -8.685 -8.837 1 97.86 114 GLN A CA 1
ATOM 845 C C . GLN A 1 114 ? 16.376 -8.74 -9.177 1 97.86 114 GLN A C 1
ATOM 847 O O . GLN A 1 114 ? 15.729 -9.772 -8.988 1 97.86 114 GLN A O 1
ATOM 852 N N . TRP A 1 115 ? 15.875 -7.659 -9.721 1 98.42 115 TRP A N 1
ATOM 853 C CA . TRP A 1 115 ? 14.461 -7.651 -10.081 1 98.42 115 TRP A CA 1
ATOM 854 C C . TRP A 1 115 ? 14.204 -8.535 -11.297 1 98.42 115 TRP A C 1
ATOM 856 O O . TRP A 1 115 ? 14.852 -8.379 -12.334 1 98.42 115 TRP A O 1
ATOM 866 N N . PRO A 1 116 ? 13.297 -9.459 -11.143 1 98.46 116 PRO A N 1
ATOM 867 C CA . PRO A 1 116 ? 12.867 -10.122 -12.376 1 98.46 116 PRO A CA 1
ATOM 868 C C . PRO A 1 116 ? 12.319 -9.143 -13.412 1 98.46 116 PRO A C 1
ATOM 870 O O . PRO A 1 116 ? 11.641 -8.177 -13.056 1 98.46 116 PRO A O 1
ATOM 873 N N . GLU A 1 117 ? 12.543 -9.361 -14.673 1 98.14 117 GLU A N 1
ATOM 874 C CA . GLU A 1 117 ? 12.083 -8.483 -15.745 1 98.14 117 GLU A CA 1
ATOM 875 C C . GLU A 1 117 ? 10.573 -8.275 -15.678 1 98.14 117 GLU A C 1
ATOM 877 O O . GLU A 1 117 ? 10.083 -7.167 -15.903 1 98.14 117 GLU A O 1
ATOM 882 N N . GLY A 1 118 ? 9.849 -9.211 -15.231 1 98.52 118 GLY A N 1
ATOM 883 C CA . GLY A 1 118 ? 8.395 -9.219 -15.264 1 98.52 118 GLY A CA 1
ATOM 884 C C . GLY A 1 118 ? 7.77 -8.314 -14.22 1 98.52 118 GLY A C 1
ATOM 885 O O . GLY A 1 118 ? 6.57 -8.036 -14.27 1 98.52 118 GLY A O 1
ATOM 886 N N . VAL A 1 119 ? 8.563 -7.848 -13.24 1 98.58 119 VAL A N 1
ATOM 887 C CA . VAL A 1 119 ? 7.961 -6.986 -12.228 1 98.58 119 VAL A CA 1
ATOM 888 C C . VAL A 1 119 ? 8.337 -5.531 -12.498 1 98.58 119 VAL A C 1
ATOM 890 O O . VAL A 1 119 ? 7.813 -4.618 -11.855 1 98.58 119 VAL A O 1
ATOM 893 N N . LYS A 1 120 ? 9.34 -5.322 -13.346 1 98.12 120 LYS A N 1
ATOM 894 C CA . LYS A 1 120 ? 9.745 -3.956 -13.666 1 98.12 120 LYS A CA 1
ATOM 895 C C . LYS A 1 120 ? 8.587 -3.167 -14.272 1 98.12 120 LYS A C 1
ATOM 897 O O . LYS A 1 120 ? 7.93 -3.636 -15.203 1 98.12 120 LYS A O 1
ATOM 902 N N . GLY A 1 121 ? 8.288 -1.954 -13.655 1 96.8 121 GLY A N 1
ATOM 903 C CA . GLY A 1 121 ? 7.205 -1.113 -14.14 1 96.8 121 GLY A CA 1
ATOM 904 C C . GLY A 1 121 ? 5.863 -1.452 -13.519 1 96.8 121 GLY A C 1
ATOM 905 O O . GLY A 1 121 ? 4.845 -0.845 -13.859 1 96.8 121 GLY A O 1
ATOM 906 N N . HIS A 1 122 ? 5.837 -2.377 -12.547 1 98.21 122 HIS A N 1
ATOM 907 C CA . HIS A 1 122 ? 4.566 -2.864 -12.024 1 98.21 122 HIS A CA 1
ATOM 908 C C . HIS A 1 122 ? 4.325 -2.363 -10.604 1 98.21 122 HIS A C 1
ATOM 910 O O . HIS A 1 122 ? 3.26 -2.599 -10.03 1 98.21 122 HIS A O 1
ATOM 916 N N . PHE A 1 123 ? 5.324 -1.667 -10.056 1 98.29 123 PHE A N 1
ATOM 917 C CA . PHE A 1 123 ? 5.188 -1.193 -8.684 1 98.29 123 PHE A CA 1
ATOM 918 C C . PHE A 1 123 ? 4.213 -0.024 -8.609 1 98.29 123 PHE A C 1
ATOM 920 O O . PHE A 1 123 ? 4.241 0.87 -9.457 1 98.29 123 PHE A O 1
ATOM 927 N N . ILE A 1 124 ? 3.399 -0.072 -7.594 1 98.35 124 ILE A N 1
ATOM 928 C CA . ILE A 1 124 ? 2.389 0.961 -7.397 1 98.35 124 ILE A CA 1
ATOM 929 C C . ILE A 1 124 ? 2.718 1.773 -6.146 1 98.35 124 ILE A C 1
ATOM 931 O O . ILE A 1 124 ? 2.684 3.006 -6.172 1 98.35 124 ILE A O 1
ATOM 935 N N . THR A 1 125 ? 2.999 1.03 -5.021 1 98.46 125 THR A N 1
ATOM 936 C CA . THR A 1 125 ? 3.348 1.694 -3.77 1 98.46 125 THR A CA 1
ATOM 937 C C . THR A 1 125 ? 4.297 0.829 -2.945 1 98.46 125 THR A C 1
ATOM 939 O O . THR A 1 125 ? 4.399 -0.378 -3.17 1 98.46 125 THR A O 1
ATOM 942 N N . ARG A 1 126 ? 4.963 1.467 -2.03 1 97.97 126 ARG A N 1
ATOM 943 C CA . ARG A 1 126 ? 5.66 0.759 -0.961 1 97.97 126 ARG A CA 1
ATOM 944 C C . ARG A 1 126 ? 5.348 1.376 0.398 1 97.97 126 ARG A C 1
ATOM 946 O O . ARG A 1 126 ? 5.138 2.587 0.503 1 97.97 126 ARG A O 1
ATOM 953 N N . THR A 1 127 ? 5.24 0.588 1.386 1 98.08 127 THR A N 1
ATOM 954 C CA . THR A 1 127 ? 4.899 1.059 2.723 1 98.08 1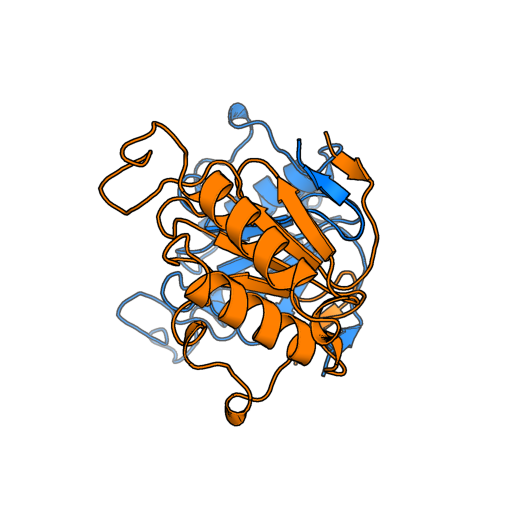27 THR A CA 1
ATOM 955 C C . THR A 1 127 ? 5.817 0.432 3.768 1 98.08 127 THR A C 1
ATOM 957 O O . THR A 1 127 ? 6.187 -0.738 3.655 1 98.08 127 THR A O 1
ATOM 960 N N . PRO A 1 128 ? 6.202 1.161 4.766 1 97.9 128 PRO A N 1
ATOM 961 C CA . PRO A 1 128 ? 7.021 0.601 5.843 1 97.9 128 PRO A CA 1
ATOM 962 C C . PRO A 1 128 ? 6.225 -0.31 6.776 1 97.9 128 PRO A C 1
ATOM 964 O O . PRO A 1 128 ? 4.996 -0.219 6.832 1 97.9 128 PRO A O 1
ATOM 967 N N . PRO A 1 129 ? 6.902 -1.239 7.427 1 96.59 129 PRO A N 1
ATOM 968 C CA . PRO A 1 129 ? 6.21 -2.089 8.399 1 96.59 129 PRO A CA 1
ATOM 969 C C . PRO A 1 129 ? 5.773 -1.324 9.646 1 96.59 129 PRO A C 1
ATOM 971 O O . PRO A 1 129 ? 6.242 -0.208 9.887 1 96.59 129 PRO A O 1
ATOM 974 N N . PRO A 1 130 ? 4.82 -1.895 10.363 1 95.38 130 PRO A N 1
ATOM 975 C CA . PRO A 1 130 ? 4.373 -1.255 11.602 1 95.38 130 PRO A CA 1
ATOM 976 C C . PRO A 1 130 ? 5.533 -0.862 12.514 1 95.38 130 PRO A C 1
ATOM 978 O O . PRO A 1 130 ? 6.469 -1.644 12.7 1 95.38 130 PRO A O 1
ATOM 981 N N . GLY A 1 131 ? 5.468 0.409 12.984 1 96.67 131 GLY A N 1
ATOM 982 C CA . GLY A 1 131 ? 6.439 0.865 13.965 1 96.67 131 GLY A CA 1
ATOM 983 C C . GLY A 1 131 ? 7.736 1.346 13.342 1 96.67 131 GLY A C 1
ATOM 984 O O . GLY A 1 131 ? 8.702 1.636 14.051 1 96.67 131 GLY A O 1
ATOM 985 N N . TYR A 1 132 ? 7.777 1.445 11.986 1 98.12 132 TYR A N 1
ATOM 986 C CA . TYR A 1 132 ? 9.003 1.857 11.312 1 98.12 132 TYR A CA 1
ATOM 987 C C . TYR A 1 132 ? 8.696 2.763 10.125 1 98.12 132 TYR A C 1
ATOM 989 O O . TYR A 1 132 ? 7.576 2.76 9.608 1 98.12 132 TYR A O 1
ATOM 997 N N . VAL A 1 133 ? 9.677 3.53 9.732 1 98.42 133 VAL A N 1
ATOM 998 C CA . VAL A 1 133 ? 9.719 4.199 8.436 1 98.42 133 VAL A CA 1
ATOM 999 C C . VAL A 1 133 ? 11.044 3.897 7.74 1 98.42 133 VAL A C 1
ATOM 1001 O O . VAL A 1 133 ? 12.014 3.496 8.386 1 98.42 133 VAL A O 1
ATOM 1004 N N . ALA A 1 134 ? 11.005 4.076 6.436 1 96.45 134 ALA A N 1
ATOM 1005 C CA . ALA A 1 134 ? 12.226 3.831 5.673 1 96.45 134 ALA A CA 1
ATOM 1006 C C . ALA A 1 134 ? 13.041 5.112 5.515 1 96.45 134 ALA A C 1
ATOM 1008 O O . ALA A 1 134 ? 12.477 6.2 5.375 1 96.45 134 ALA A O 1
ATOM 1009 N N . GLU A 1 135 ? 14.361 4.96 5.517 1 93.14 135 GLU A N 1
ATOM 1010 C CA . GLU A 1 135 ? 15.287 6.067 5.299 1 93.14 135 GLU A CA 1
ATOM 1011 C C . GLU A 1 135 ? 16.083 5.876 4.011 1 93.14 135 GLU A C 1
ATOM 1013 O O . GLU A 1 135 ? 16.284 4.746 3.561 1 93.14 135 GLU A O 1
ATOM 1018 N N . MET B 1 1 ? 17.448 1.25 5.08 1 90.22 1 MET B N 1
ATOM 1019 C CA . MET B 1 1 ? 17.406 1.053 6.526 1 90.22 1 MET B CA 1
ATOM 1020 C C . MET B 1 1 ? 16.057 1.479 7.094 1 90.22 1 MET B C 1
ATOM 1022 O O . MET B 1 1 ? 15.374 2.327 6.516 1 90.22 1 MET B O 1
ATOM 1026 N N . LEU B 1 2 ? 15.589 0.862 8.165 1 97.07 2 LEU B N 1
ATOM 1027 C CA . LEU B 1 2 ? 14.344 1.179 8.855 1 97.07 2 LEU B CA 1
ATOM 1028 C C . LEU B 1 2 ? 14.617 1.946 10.144 1 97.07 2 LEU B C 1
ATOM 1030 O O . LEU B 1 2 ? 15.565 1.634 10.869 1 97.07 2 LEU B O 1
ATOM 1034 N N . LYS B 1 3 ? 13.919 2.948 10.322 1 97.67 3 LYS B N 1
ATOM 1035 C CA . LYS B 1 3 ? 13.966 3.741 11.547 1 97.67 3 LYS B CA 1
ATOM 1036 C C . LYS B 1 3 ? 12.719 3.515 12.397 1 97.67 3 LYS B C 1
ATOM 1038 O O . LYS B 1 3 ? 11.596 3.602 11.896 1 97.67 3 LYS B O 1
ATOM 1043 N N . ARG B 1 4 ? 12.95 3.278 13.682 1 97.66 4 ARG B N 1
ATOM 1044 C CA . ARG B 1 4 ? 11.826 3.035 14.581 1 97.66 4 ARG B CA 1
ATOM 1045 C C . ARG B 1 4 ? 11.024 4.312 14.812 1 97.66 4 ARG B C 1
ATOM 1047 O O . ARG B 1 4 ? 11.598 5.39 14.98 1 97.66 4 ARG B O 1
ATOM 1054 N N . VAL B 1 5 ? 9.731 4.174 14.836 1 97.83 5 VAL B N 1
ATOM 1055 C CA . VAL B 1 5 ? 8.798 5.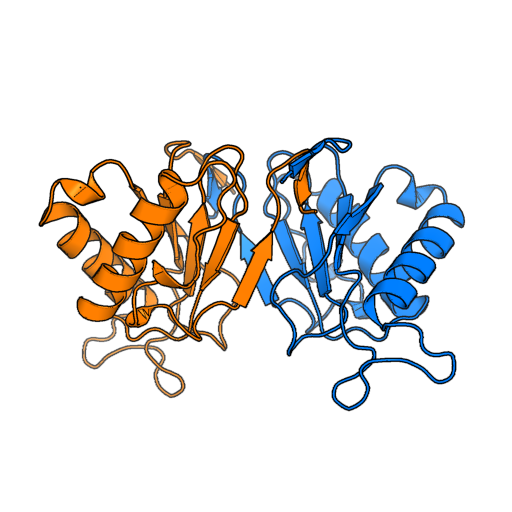245 15.167 1 97.83 5 VAL B CA 1
ATOM 1056 C C . VAL B 1 5 ? 7.675 4.699 16.046 1 97.83 5 VAL B C 1
ATOM 1058 O O . VAL B 1 5 ? 7.611 3.495 16.306 1 97.83 5 VAL B O 1
ATOM 1061 N N . ALA B 1 6 ? 6.829 5.58 16.534 1 95.26 6 ALA B N 1
ATOM 1062 C CA . ALA B 1 6 ? 5.708 5.13 17.355 1 95.26 6 ALA B CA 1
ATOM 1063 C C . ALA B 1 6 ? 4.806 4.175 16.578 1 95.26 6 ALA B C 1
ATOM 1065 O O . ALA B 1 6 ? 4.53 4.396 15.396 1 95.26 6 ALA B O 1
ATOM 1066 N N . ASP B 1 7 ? 4.323 3.02 17.225 1 93.78 7 ASP B N 1
ATOM 1067 C CA . ASP B 1 7 ? 3.494 2.006 16.58 1 93.78 7 ASP B CA 1
ATOM 1068 C C . ASP B 1 7 ? 2.013 2.247 16.863 1 93.78 7 ASP B C 1
ATOM 1070 O O . ASP B 1 7 ? 1.336 1.388 17.43 1 93.78 7 ASP B O 1
ATOM 1074 N N . GLY B 1 8 ? 1.456 3.37 16.613 1 97.29 8 GLY B N 1
ATOM 1075 C CA . GLY B 1 8 ? 0.053 3.74 16.714 1 97.29 8 GLY B CA 1
ATOM 1076 C C . GLY B 1 8 ? -0.52 4.268 15.412 1 97.29 8 GLY B C 1
ATOM 1077 O O . GLY B 1 8 ? 0.115 4.165 14.361 1 97.29 8 GLY B O 1
ATOM 1078 N N . PRO B 1 9 ? -1.741 4.725 15.482 1 98.57 9 PRO B N 1
ATOM 1079 C CA . PRO B 1 9 ? -2.311 5.362 14.292 1 98.57 9 PRO B CA 1
ATOM 1080 C C . PRO B 1 9 ? -1.419 6.466 13.729 1 98.57 9 PRO B C 1
ATOM 1082 O O . PRO B 1 9 ? -0.892 7.285 14.486 1 98.57 9 PRO B O 1
ATOM 1085 N N . ALA B 1 10 ? -1.191 6.433 12.424 1 98.86 10 ALA B N 1
ATOM 1086 C CA . ALA B 1 10 ? -0.26 7.401 11.85 1 98.86 10 ALA B CA 1
ATOM 1087 C C . ALA B 1 10 ? -0.573 7.658 10.379 1 98.86 10 ALA B C 1
ATOM 1089 O O . ALA B 1 10 ? -1.164 6.809 9.707 1 98.86 10 ALA B O 1
ATOM 1090 N N . VAL B 1 11 ? -0.239 8.778 9.98 1 98.88 11 VAL B N 1
ATOM 1091 C CA . VAL B 1 11 ? -0.096 9.151 8.576 1 98.88 11 VAL B CA 1
ATOM 1092 C C . VAL B 1 11 ? 1.384 9.215 8.206 1 98.88 11 VAL B C 1
ATOM 1094 O O . VAL B 1 11 ? 2.131 10.032 8.749 1 98.88 11 VAL B O 1
ATOM 1097 N N . VAL B 1 12 ? 1.823 8.357 7.332 1 98.89 12 VAL B N 1
ATOM 1098 C CA . VAL B 1 12 ? 3.192 8.386 6.828 1 98.89 12 VAL B CA 1
ATOM 1099 C C . VAL B 1 12 ? 3.226 9.07 5.463 1 98.89 12 VAL B C 1
ATOM 1101 O O . VAL B 1 12 ? 2.718 8.529 4.478 1 98.89 12 VAL B O 1
ATOM 1104 N N . ALA B 1 13 ? 3.854 10.18 5.376 1 98.87 13 ALA B N 1
ATOM 1105 C CA . ALA B 1 13 ? 3.862 10.973 4.149 1 98.87 13 ALA B CA 1
ATOM 1106 C C . ALA B 1 13 ? 5.172 10.793 3.388 1 98.87 13 ALA B C 1
ATOM 1108 O O . ALA B 1 13 ? 6.246 10.741 3.992 1 98.87 13 ALA B O 1
ATOM 1109 N N . CYS B 1 14 ? 5.065 10.688 2.081 1 98.58 14 CYS B N 1
ATOM 1110 C CA . CYS B 1 14 ? 6.249 10.79 1.235 1 98.58 14 CYS B CA 1
ATOM 1111 C C . CYS B 1 14 ? 6.789 12.215 1.221 1 98.58 14 CYS B C 1
ATOM 1113 O O . CYS B 1 14 ? 6.118 13.133 0.746 1 98.58 14 CYS B O 1
ATOM 1115 N N . ASN B 1 15 ? 7.984 12.375 1.637 1 98.28 15 ASN B N 1
ATOM 1116 C CA . ASN B 1 15 ? 8.459 13.747 1.779 1 98.28 15 ASN B CA 1
ATOM 1117 C C . ASN B 1 15 ? 9.26 14.192 0.558 1 98.28 15 ASN B C 1
ATOM 1119 O O . ASN B 1 15 ? 9.726 15.331 0.498 1 98.28 15 ASN B O 1
ATOM 1123 N N . THR B 1 16 ? 9.314 13.321 -0.486 1 97.69 16 THR B N 1
ATOM 1124 C CA . THR B 1 16 ? 10.09 13.665 -1.672 1 97.69 16 THR B CA 1
ATOM 1125 C C . THR B 1 16 ? 9.181 13.811 -2.89 1 97.69 16 THR B C 1
ATOM 1127 O O . THR B 1 16 ? 9.662 13.971 -4.014 1 97.69 16 THR B O 1
ATOM 1130 N N . CYS B 1 17 ? 7.933 13.747 -2.696 1 97.67 17 CYS B N 1
ATOM 1131 C CA . CYS B 1 17 ? 6.984 13.829 -3.801 1 97.67 17 CYS B CA 1
ATOM 1132 C C . CYS B 1 17 ? 7.131 15.149 -4.548 1 97.67 17 CYS B C 1
ATOM 1134 O O . CYS B 1 17 ? 7.487 16.168 -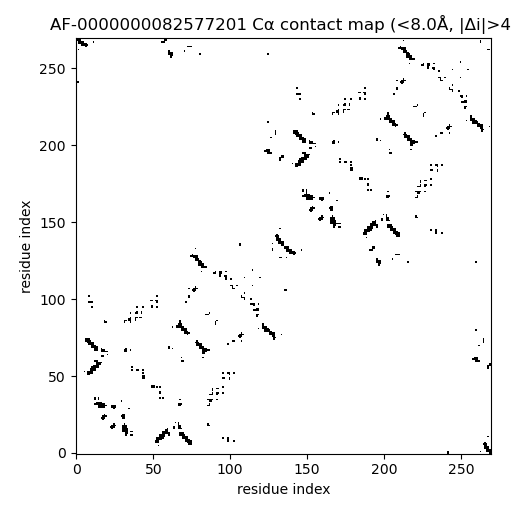3.953 1 97.67 17 CYS B O 1
ATOM 1136 N N . ARG B 1 18 ? 6.739 15.111 -5.714 1 96.82 18 ARG B N 1
ATOM 1137 C CA . ARG B 1 18 ? 6.64 16.337 -6.498 1 96.82 18 ARG B CA 1
ATOM 1138 C C . ARG B 1 18 ? 5.468 17.193 -6.03 1 96.82 18 ARG B C 1
ATOM 1140 O O . ARG B 1 18 ? 4.558 16.698 -5.362 1 96.82 18 ARG B O 1
ATOM 1147 N N . HIS B 1 19 ? 5.509 18.445 -6.464 1 96.44 19 HIS B N 1
ATOM 1148 C CA . HIS B 1 19 ? 4.521 19.433 -6.045 1 96.44 19 HIS B CA 1
ATOM 1149 C C . HIS B 1 19 ? 3.233 19.298 -6.85 1 96.44 19 HIS B C 1
ATOM 1151 O O . HIS B 1 19 ? 2.143 19.546 -6.329 1 96.44 19 HIS B O 1
ATOM 1157 N N . SER B 1 20 ? 3.367 18.977 -8.077 1 94.42 20 SER B N 1
ATOM 1158 C CA . SER B 1 20 ? 2.27 18.752 -9.012 1 94.42 20 SER B CA 1
ATOM 1159 C C . SER B 1 20 ? 2.703 17.857 -10.169 1 94.42 20 SER B C 1
ATOM 1161 O O . SER B 1 20 ? 3.841 17.385 -10.202 1 94.42 20 SER B O 1
ATOM 1163 N N . ALA B 1 21 ? 1.735 17.541 -11.004 1 91.67 21 ALA B N 1
ATOM 1164 C CA . ALA B 1 21 ? 2.054 16.733 -12.177 1 91.67 21 ALA B CA 1
ATOM 1165 C C . ALA B 1 21 ? 3.124 17.405 -13.033 1 91.67 21 ALA B C 1
ATOM 1167 O O . ALA B 1 21 ? 3.918 16.728 -13.689 1 91.67 21 ALA B O 1
ATOM 1168 N N . ASP B 1 22 ? 3.196 18.769 -12.917 1 92.9 22 ASP B N 1
ATOM 1169 C CA . ASP B 1 22 ? 4.046 19.497 -13.853 1 92.9 22 ASP B CA 1
ATOM 1170 C C . ASP B 1 22 ? 5.228 20.143 -13.133 1 92.9 22 ASP B C 1
ATOM 1172 O O . ASP B 1 22 ? 6.086 20.76 -13.767 1 92.9 22 ASP B O 1
ATOM 1176 N N . ALA B 1 23 ? 5.255 20.031 -11.779 1 94.75 23 ALA B N 1
ATOM 1177 C CA . ALA B 1 23 ? 6.319 20.711 -11.045 1 94.75 23 ALA B CA 1
ATOM 1178 C C . ALA B 1 23 ? 6.834 19.846 -9.898 1 94.75 23 ALA B C 1
ATOM 1180 O O . ALA B 1 23 ? 6.051 19.362 -9.077 1 94.75 23 ALA B O 1
ATOM 1181 N N . ARG B 1 24 ? 8.128 19.704 -9.87 1 94.49 24 ARG B N 1
ATOM 1182 C CA . ARG B 1 24 ? 8.755 18.954 -8.786 1 94.49 24 ARG B CA 1
ATOM 1183 C C . ARG B 1 24 ? 8.733 19.749 -7.485 1 94.49 24 ARG B C 1
ATOM 1185 O O . ARG B 1 24 ? 8.473 19.193 -6.416 1 94.49 24 ARG B O 1
ATOM 1192 N N . GLU B 1 25 ? 8.956 21.064 -7.62 1 96.81 25 GLU B N 1
ATOM 1193 C CA . GLU B 1 25 ? 9.046 21.988 -6.494 1 96.81 25 GLU B CA 1
ATOM 1194 C C . GLU B 1 25 ? 8.129 23.192 -6.694 1 96.81 25 GLU B C 1
ATOM 1196 O O . GLU B 1 25 ? 7.745 23.506 -7.823 1 96.81 25 GLU B O 1
ATOM 1201 N N . ASP B 1 26 ? 7.846 23.827 -5.549 1 95.53 26 ASP B N 1
ATOM 1202 C CA . ASP B 1 26 ? 7.089 25.071 -5.655 1 95.53 26 ASP B CA 1
ATOM 1203 C C . ASP B 1 26 ? 8.013 26.253 -5.94 1 95.53 26 ASP B C 1
ATOM 1205 O O . ASP B 1 26 ? 9.186 26.066 -6.269 1 95.53 26 ASP B O 1
ATOM 1209 N N . GLY B 1 27 ? 7.393 27.46 -5.962 1 94.69 27 GLY B N 1
ATOM 1210 C CA . GLY B 1 27 ? 8.146 28.66 -6.29 1 94.69 27 GLY B CA 1
ATOM 1211 C C . GLY B 1 27 ? 9.326 28.895 -5.366 1 94.69 27 GLY B C 1
ATOM 1212 O O . GLY B 1 27 ? 10.274 29.596 -5.727 1 94.69 27 GLY B O 1
ATOM 1213 N N . ASP B 1 28 ? 9.373 28.273 -4.228 1 96.5 28 ASP B N 1
ATOM 1214 C CA . ASP B 1 28 ? 10.425 28.459 -3.233 1 96.5 28 ASP B CA 1
ATOM 1215 C C . ASP B 1 28 ? 11.412 27.295 -3.253 1 96.5 28 ASP B C 1
ATOM 1217 O O . ASP B 1 28 ? 12.252 27.17 -2.359 1 96.5 28 ASP B O 1
ATOM 1221 N N . GLY B 1 29 ? 11.246 26.356 -4.182 1 97.22 29 GLY B N 1
ATOM 1222 C CA . GLY B 1 29 ? 12.154 25.226 -4.297 1 97.22 29 GLY B CA 1
ATOM 1223 C C . GLY B 1 29 ? 11.827 24.098 -3.337 1 97.22 29 GLY B C 1
ATOM 1224 O O . GLY B 1 29 ? 12.672 23.242 -3.065 1 97.22 29 GLY B O 1
ATOM 1225 N N . VAL B 1 30 ? 10.621 24.144 -2.813 1 97.78 30 VAL B N 1
ATOM 1226 C CA . VAL B 1 30 ? 10.231 23.133 -1.835 1 97.78 30 VAL B CA 1
ATOM 1227 C C . VAL B 1 30 ? 9.41 22.042 -2.519 1 97.78 30 VAL B C 1
ATOM 1229 O O . VAL B 1 30 ? 8.49 22.337 -3.286 1 97.78 30 VAL B O 1
ATOM 1232 N N . ARG B 1 31 ? 9.8 20.782 -2.25 1 97.9 31 ARG B N 1
ATOM 1233 C CA . ARG B 1 31 ? 9.082 19.633 -2.791 1 97.9 31 ARG B CA 1
ATOM 1234 C C . ARG B 1 31 ? 7.646 19.592 -2.278 1 97.9 31 ARG B C 1
ATOM 1236 O O . ARG B 1 31 ? 7.378 19.981 -1.14 1 97.9 31 ARG B O 1
ATOM 1243 N N . GLY B 1 32 ? 6.724 19.045 -3.119 1 98.17 32 GLY B N 1
ATOM 1244 C CA . GLY B 1 32 ? 5.341 18.87 -2.707 1 98.17 32 GLY B CA 1
ATOM 1245 C C . GLY B 1 32 ? 5.194 18.037 -1.447 1 98.17 32 GLY B C 1
ATOM 1246 O O . GLY B 1 32 ? 4.42 18.385 -0.553 1 98.17 32 GLY B O 1
ATOM 1247 N N . GLY B 1 33 ? 5.946 16.945 -1.38 1 98.54 33 GLY B N 1
ATOM 1248 C CA . GLY B 1 33 ? 5.897 16.092 -0.203 1 98.54 33 GLY B CA 1
ATOM 1249 C C . GLY B 1 33 ? 6.268 16.819 1.076 1 98.54 33 GLY B C 1
ATOM 1250 O O . GLY B 1 33 ? 5.633 16.622 2.114 1 98.54 33 GLY B O 1
ATOM 1251 N N . ALA B 1 34 ? 7.319 17.607 1.029 1 98.54 34 ALA B N 1
ATOM 1252 C CA . ALA B 1 34 ? 7.744 18.378 2.194 1 98.54 34 ALA B CA 1
ATOM 1253 C C . ALA B 1 34 ? 6.675 19.387 2.604 1 98.54 34 ALA B C 1
ATOM 1255 O O . ALA B 1 34 ? 6.439 19.601 3.795 1 98.54 34 ALA B O 1
ATOM 1256 N N . ARG B 1 35 ? 6.074 20.01 1.625 1 98.63 35 ARG B N 1
ATOM 1257 C CA . ARG B 1 35 ? 4.992 20.951 1.898 1 98.63 35 ARG B CA 1
ATOM 1258 C C . ARG B 1 35 ? 3.806 20.247 2.55 1 98.63 35 ARG B C 1
ATOM 1260 O O . ARG B 1 35 ? 3.187 20.787 3.469 1 98.63 35 ARG B O 1
ATOM 1267 N N . LEU B 1 36 ? 3.485 19.073 2.069 1 98.75 36 LEU B N 1
ATOM 1268 C CA . LEU B 1 36 ? 2.371 18.324 2.641 1 98.75 36 LEU B CA 1
ATOM 1269 C C . LEU B 1 36 ? 2.675 17.91 4.076 1 98.75 36 LEU B C 1
ATOM 1271 O O . LEU B 1 36 ? 1.805 17.99 4.947 1 98.75 36 LEU B O 1
ATOM 1275 N N . VAL B 1 37 ? 3.894 17.499 4.352 1 98.83 37 VAL B N 1
ATOM 1276 C CA . VAL B 1 37 ? 4.296 17.138 5.707 1 98.83 37 VAL B CA 1
ATOM 1277 C C . VAL B 1 37 ? 4.111 18.334 6.637 1 98.83 37 VAL B C 1
ATOM 1279 O O . VAL B 1 37 ? 3.552 18.199 7.728 1 98.83 37 VAL B O 1
ATOM 1282 N N . ALA B 1 38 ? 4.583 19.473 6.162 1 98.78 38 ALA B N 1
ATOM 1283 C CA . ALA B 1 38 ? 4.454 20.684 6.969 1 98.78 38 ALA B CA 1
ATOM 1284 C C . ALA B 1 38 ? 2.988 21.006 7.243 1 98.78 38 ALA B C 1
ATOM 1286 O O . ALA B 1 38 ? 2.623 21.355 8.368 1 98.78 38 ALA B O 1
ATOM 1287 N N . ALA B 1 39 ? 2.142 20.876 6.244 1 98.85 39 ALA B N 1
ATOM 1288 C CA . ALA B 1 39 ? 0.713 21.137 6.396 1 98.85 39 ALA B CA 1
ATOM 1289 C C . ALA B 1 39 ? 0.076 20.154 7.374 1 98.85 39 ALA B C 1
ATOM 1291 O O . ALA B 1 39 ? -0.739 20.544 8.213 1 98.85 39 ALA B O 1
ATOM 1292 N N . LEU B 1 40 ? 0.417 18.883 7.274 1 98.92 40 LEU B N 1
ATOM 1293 C CA . LEU B 1 40 ? -0.108 17.86 8.171 1 98.92 40 LEU B CA 1
ATOM 1294 C C . LEU B 1 40 ? 0.253 18.171 9.62 1 98.92 40 LEU B C 1
ATOM 1296 O O . LEU B 1 40 ? -0.6 18.09 10.507 1 98.92 40 LEU B O 1
ATOM 1300 N N . ARG B 1 41 ? 1.495 18.529 9.807 1 98.85 41 ARG B N 1
ATOM 1301 C CA . ARG B 1 41 ? 1.946 18.824 11.164 1 98.85 41 ARG B CA 1
ATOM 1302 C C . ARG B 1 41 ? 1.239 20.056 11.72 1 98.85 41 ARG B C 1
ATOM 1304 O O . ARG B 1 41 ? 0.855 20.082 12.891 1 98.85 41 ARG B O 1
ATOM 1311 N N . LYS B 1 42 ? 1.138 21.073 10.9 1 98.83 42 LYS B N 1
ATOM 1312 C CA . LYS B 1 42 ? 0.447 22.289 11.316 1 98.83 42 LYS B CA 1
ATOM 1313 C C . LYS B 1 42 ? -0.998 21.994 11.708 1 98.83 42 LYS B C 1
ATOM 1315 O O . LYS B 1 42 ? -1.453 22.404 12.778 1 98.83 42 LYS B O 1
ATOM 1320 N N . VAL B 1 43 ? -1.705 21.26 10.875 1 98.83 43 VAL B N 1
ATOM 1321 C CA . VAL B 1 43 ? -3.105 20.944 11.137 1 98.83 43 VAL B CA 1
ATOM 1322 C C . VAL B 1 43 ? -3.209 20.029 12.355 1 98.83 43 VAL B C 1
ATOM 1324 O O . VAL B 1 43 ? -4.09 20.208 13.199 1 98.83 43 VAL B O 1
ATOM 1327 N N . GLN B 1 44 ? -2.34 19.059 12.488 1 98.69 44 GLN B N 1
ATOM 1328 C CA . GLN B 1 44 ? -2.344 18.153 13.632 1 98.69 44 GLN B CA 1
ATOM 1329 C C . GLN B 1 44 ? -2.248 18.925 14.944 1 98.69 44 GLN B C 1
ATOM 1331 O O . GLN B 1 44 ? -2.946 18.608 15.91 1 98.69 44 GLN B O 1
ATOM 1336 N N . ALA B 1 45 ? -1.419 19.934 14.942 1 98.18 45 ALA B N 1
ATOM 1337 C CA . ALA B 1 45 ? -1.153 20.704 16.155 1 98.18 45 ALA B CA 1
ATOM 1338 C C . ALA B 1 45 ? -2.312 21.644 16.474 1 98.18 45 ALA B C 1
ATOM 1340 O O . ALA B 1 45 ? -2.414 22.158 17.59 1 98.18 45 ALA B O 1
ATOM 1341 N N . SER B 1 46 ? -3.138 21.86 15.544 1 98.02 46 SER B N 1
ATOM 1342 C CA . SER B 1 46 ? -4.141 22.911 15.678 1 98.02 46 SER B CA 1
ATOM 1343 C C . SER B 1 46 ? -5.385 22.401 16.397 1 98.02 46 SER B C 1
ATOM 1345 O O . SER B 1 46 ? -6.237 23.19 16.812 1 98.02 46 SER B O 1
ATOM 1347 N N . ASP B 1 47 ? -5.511 21.111 16.541 1 97.74 47 ASP B N 1
ATOM 1348 C CA . ASP B 1 47 ? -6.743 20.536 17.07 1 97.74 47 ASP B CA 1
ATOM 1349 C C . ASP B 1 47 ? -6.462 19.252 17.847 1 97.74 47 ASP B C 1
ATOM 1351 O O . ASP B 1 47 ? -5.827 18.332 17.327 1 97.74 47 ASP B O 1
ATOM 1355 N N . ALA B 1 48 ? -6.984 19.105 18.987 1 97.97 48 ALA B N 1
ATOM 1356 C CA . ALA B 1 48 ? -6.749 17.98 19.889 1 97.97 48 ALA B CA 1
ATOM 1357 C C . ALA B 1 48 ? -7.344 16.692 19.327 1 97.97 48 ALA B C 1
ATOM 1359 O O . ALA B 1 48 ? -6.936 15.593 19.711 1 97.97 48 ALA B O 1
ATOM 1360 N N . ARG B 1 49 ? -8.312 16.847 18.466 1 97.49 49 ARG B N 1
ATOM 1361 C CA . ARG B 1 49 ? -8.954 15.666 17.899 1 97.49 49 ARG B CA 1
ATOM 1362 C C . ARG B 1 49 ? -7.954 14.82 17.119 1 97.49 49 ARG B C 1
ATOM 1364 O O . ARG B 1 49 ? -8.191 13.635 16.876 1 97.49 49 ARG B O 1
ATOM 1371 N N . TYR B 1 50 ? -6.807 15.419 16.712 1 98.41 50 TYR B N 1
ATOM 1372 C CA . TYR B 1 50 ? -5.798 14.717 15.927 1 98.41 50 TYR B CA 1
ATOM 1373 C C . TYR B 1 50 ? -4.688 14.178 16.821 1 98.41 50 TYR B C 1
ATOM 1375 O O . TYR B 1 50 ? -3.744 13.548 16.338 1 98.41 50 TYR B O 1
ATOM 1383 N N . ALA B 1 51 ? -4.683 14.365 18.122 1 96.83 51 ALA B N 1
ATOM 1384 C CA . ALA B 1 51 ? -3.591 14.061 19.043 1 96.83 51 ALA B CA 1
ATOM 1385 C C . ALA B 1 51 ? -3.235 12.578 19.002 1 96.83 51 ALA B C 1
ATOM 1387 O O . ALA B 1 51 ? -2.086 12.202 19.244 1 96.83 51 ALA B O 1
ATOM 1388 N N . GLY B 1 52 ? -4.151 11.741 18.603 1 97.31 52 GLY B N 1
ATOM 1389 C CA . GLY B 1 52 ? -3.929 10.304 18.588 1 97.31 52 GLY B CA 1
ATOM 1390 C C . GLY B 1 52 ? -3.366 9.801 17.272 1 97.31 52 GLY B C 1
ATOM 1391 O O . GLY B 1 52 ? -3.113 8.605 17.116 1 97.31 52 GLY B O 1
ATOM 1392 N N . VAL B 1 53 ? -3.173 10.694 16.306 1 98.41 53 VAL B N 1
ATOM 1393 C CA . VAL B 1 53 ? -2.657 10.329 14.99 1 98.41 53 VAL B CA 1
ATOM 1394 C C . VAL B 1 53 ? -1.28 10.955 14.783 1 98.41 53 VAL B C 1
ATOM 1396 O O . VAL B 1 53 ? -1.152 12.179 14.71 1 98.41 53 VAL B O 1
ATOM 1399 N N . ALA B 1 54 ? -0.28 10.149 14.687 1 98.73 54 ALA B N 1
ATOM 1400 C CA . ALA B 1 54 ? 1.068 10.654 14.443 1 98.73 54 ALA B CA 1
ATOM 1401 C C . ALA B 1 54 ? 1.248 11.053 12.981 1 98.73 54 ALA B C 1
ATOM 1403 O O . ALA B 1 54 ? 0.677 10.427 12.085 1 98.73 54 ALA B O 1
ATOM 1404 N N . VAL B 1 55 ? 1.992 12.076 12.778 1 98.82 55 VAL B N 1
ATOM 1405 C CA . VAL B 1 55 ? 2.461 12.421 11.439 1 98.82 55 VAL B CA 1
ATOM 1406 C C . VAL B 1 55 ? 3.913 11.98 11.27 1 98.82 55 VAL B C 1
ATOM 1408 O O . VAL B 1 55 ? 4.803 12.468 11.97 1 98.82 55 VAL B O 1
ATOM 1411 N N . GLN B 1 56 ? 4.14 11.063 10.448 1 98.84 56 GLN B N 1
ATOM 1412 C CA . GLN B 1 56 ? 5.449 10.511 10.119 1 98.84 56 GLN B CA 1
ATOM 1413 C C . GLN B 1 56 ? 5.789 10.738 8.649 1 98.84 56 GLN B C 1
ATOM 1415 O O . GLN B 1 56 ? 4.915 11.081 7.851 1 98.84 56 GLN B O 1
ATOM 1420 N N . GLU B 1 57 ? 7.07 10.645 8.291 1 98.68 57 GLU B N 1
ATOM 1421 C CA . GLU B 1 57 ? 7.451 10.84 6.895 1 98.68 57 GLU B CA 1
ATOM 1422 C C . GLU B 1 57 ? 8.609 9.925 6.507 1 98.68 57 GLU B C 1
ATOM 1424 O O . GLU B 1 57 ? 9.362 9.468 7.369 1 98.68 57 GLU B O 1
ATOM 1429 N N . MET B 1 58 ? 8.69 9.631 5.309 1 98.3 58 MET B N 1
ATOM 1430 C CA . MET B 1 58 ? 9.811 8.891 4.738 1 98.3 58 MET B CA 1
ATOM 1431 C C . MET B 1 58 ? 10.051 9.3 3.288 1 98.3 58 MET B C 1
ATOM 1433 O O . MET B 1 58 ? 9.183 9.906 2.658 1 98.3 58 MET B O 1
ATOM 1437 N N . PRO B 1 59 ? 11.287 8.963 2.85 1 97.57 59 PRO B N 1
ATOM 1438 C CA . PRO B 1 59 ? 11.53 9.273 1.439 1 97.57 59 PRO B CA 1
ATOM 1439 C C . PRO B 1 59 ? 10.919 8.241 0.494 1 97.57 59 PRO B C 1
ATOM 1441 O O . PRO B 1 59 ? 11.356 7.088 0.467 1 97.57 59 PRO B O 1
ATOM 1444 N N . CYS B 1 60 ? 9.881 8.615 -0.184 1 96.97 60 CYS B N 1
ATOM 1445 C CA . CYS B 1 60 ? 9.352 7.944 -1.366 1 96.97 60 CYS B CA 1
ATOM 1446 C C . CYS B 1 60 ? 8.427 6.798 -0.973 1 96.97 60 CYS B C 1
ATOM 1448 O O . CYS B 1 60 ? 8.844 5.867 -0.281 1 96.97 60 CYS B O 1
ATOM 1450 N N . LEU B 1 61 ? 7.251 6.772 -1.36 1 98.03 61 LEU B N 1
ATOM 1451 C CA . LEU B 1 61 ? 6.271 5.7 -1.229 1 98.03 61 LEU B CA 1
ATOM 1452 C C . LEU B 1 61 ? 5.999 5.043 -2.578 1 98.03 61 LEU B C 1
ATOM 1454 O O . LEU B 1 61 ? 5.013 4.319 -2.733 1 98.03 61 LEU B O 1
ATOM 1458 N N . PHE B 1 62 ? 6.899 5.369 -3.646 1 96.66 62 PHE B N 1
ATOM 1459 C CA . PHE B 1 62 ? 6.925 4.749 -4.965 1 96.66 62 PHE B CA 1
ATOM 1460 C C . PHE B 1 62 ? 5.691 5.136 -5.77 1 96.66 62 PHE B C 1
ATOM 1462 O O . PHE B 1 62 ? 5.386 4.513 -6.789 1 96.66 62 PHE B O 1
ATOM 1469 N N . ALA B 1 63 ? 4.934 6.109 -5.35 1 96.77 63 ALA B N 1
ATOM 1470 C CA . ALA B 1 63 ? 3.693 6.497 -6.016 1 96.77 63 ALA B CA 1
ATOM 1471 C C . ALA B 1 63 ? 3.847 7.84 -6.724 1 96.77 63 ALA B C 1
ATOM 1473 O O . ALA B 1 63 ? 2.989 8.717 -6.599 1 96.77 63 ALA B O 1
ATOM 1474 N N . CYS B 1 64 ? 4.786 7.983 -7.559 1 95.43 64 CYS B N 1
ATOM 1475 C CA . CYS B 1 64 ? 5.252 9.274 -8.052 1 95.43 64 CYS B CA 1
ATOM 1476 C C . CYS B 1 64 ? 4.213 9.916 -8.964 1 95.43 64 CYS B C 1
ATOM 1478 O O . CYS B 1 64 ? 4.138 11.143 -9.059 1 95.43 64 CYS B O 1
ATOM 1480 N N . THR B 1 65 ? 3.451 9.071 -9.687 1 93.32 65 THR B N 1
ATOM 1481 C CA . THR B 1 65 ? 2.432 9.626 -10.57 1 93.32 65 THR B CA 1
ATOM 1482 C C . THR B 1 65 ? 1.246 10.151 -9.765 1 93.32 65 THR B C 1
ATOM 1484 O O . THR B 1 65 ? 0.475 10.978 -10.254 1 93.32 65 THR B O 1
ATOM 1487 N N . ASP B 1 66 ? 1.126 9.6 -8.577 1 95.38 66 ASP B N 1
ATOM 1488 C CA . ASP B 1 66 ? 0.095 10.035 -7.638 1 95.38 66 ASP B CA 1
ATOM 1489 C C . ASP B 1 66 ? 0.685 10.929 -6.55 1 95.38 66 ASP B C 1
ATOM 1491 O O . ASP B 1 66 ? 0.484 10.681 -5.359 1 95.38 66 ASP B O 1
ATOM 1495 N N . PHE B 1 67 ? 1.422 11.914 -6.963 1 95.35 67 PHE B N 1
ATOM 1496 C CA . PHE B 1 67 ? 2.225 12.762 -6.089 1 95.35 67 PHE B CA 1
ATOM 1497 C C . PHE B 1 67 ? 1.425 13.187 -4.864 1 95.35 67 PHE B C 1
ATOM 1499 O O . PHE B 1 67 ? 0.193 13.147 -4.875 1 95.35 67 PHE B O 1
ATOM 1506 N N . CYS B 1 68 ? 2.263 13.594 -3.773 1 97.91 68 CYS B N 1
ATOM 1507 C CA . CYS B 1 68 ? 1.691 13.975 -2.487 1 97.91 68 CYS B CA 1
ATOM 1508 C C . CYS B 1 68 ? 0.846 12.845 -1.91 1 97.91 68 CYS B C 1
ATOM 1510 O O . CYS B 1 68 ? -0.353 13.014 -1.684 1 97.91 68 CYS B O 1
ATOM 1512 N N . THR B 1 69 ? 1.59 11.77 -1.659 1 98.54 69 THR B N 1
ATOM 1513 C CA . THR B 1 69 ? 1.021 10.491 -1.248 1 98.54 69 THR B CA 1
ATOM 1514 C C . THR B 1 69 ? 1.247 10.253 0.242 1 98.54 69 THR B C 1
ATOM 1516 O O . THR B 1 69 ? 2.272 10.662 0.793 1 98.54 69 THR B O 1
ATOM 1519 N N . VAL B 1 70 ? 0.304 9.587 0.882 1 98.91 70 VAL B N 1
ATOM 1520 C CA . VAL B 1 70 ? 0.404 9.228 2.293 1 98.91 70 VAL B CA 1
ATOM 1521 C C . VAL B 1 70 ? -0.019 7.773 2.487 1 98.91 70 VAL B C 1
ATOM 1523 O O . VAL B 1 70 ? -0.783 7.23 1.685 1 98.91 70 VAL B O 1
ATOM 1526 N N . HIS B 1 71 ? 0.538 7.166 3.463 1 98.87 71 HIS B N 1
ATOM 1527 C CA . HIS B 1 71 ? 0.148 5.85 3.955 1 98.87 71 HIS B CA 1
ATOM 1528 C C . HIS B 1 71 ? -0.511 5.948 5.327 1 98.87 71 HIS B C 1
ATOM 1530 O O . HIS B 1 71 ? 0.111 6.407 6.288 1 98.87 71 HIS B O 1
ATOM 1536 N N . LEU B 1 72 ? -1.783 5.573 5.413 1 98.81 72 LEU B N 1
ATOM 1537 C CA . LEU B 1 72 ? -2.519 5.516 6.671 1 98.81 72 LEU B CA 1
ATOM 1538 C C . LEU B 1 72 ? -2.409 4.133 7.304 1 98.81 72 LEU B C 1
ATOM 1540 O O . LEU B 1 72 ? -2.68 3.123 6.65 1 98.81 72 LEU B O 1
ATOM 1544 N N . ARG B 1 73 ? -2.047 4.157 8.546 1 98.37 73 ARG B N 1
ATOM 1545 C CA . ARG B 1 73 ? -1.896 2.869 9.215 1 98.37 73 ARG B CA 1
ATOM 1546 C C . ARG B 1 73 ? -2.311 2.962 10.68 1 98.37 73 ARG B C 1
ATOM 1548 O O . ARG B 1 73 ? -2.265 4.04 11.276 1 98.37 73 ARG B O 1
ATOM 1555 N N . ALA B 1 74 ? -2.711 1.909 11.23 1 97.96 74 ALA B N 1
ATOM 1556 C CA . ALA B 1 74 ? -2.995 1.659 12.64 1 97.96 74 ALA B CA 1
ATOM 1557 C C . ALA B 1 74 ? -2.831 0.18 12.979 1 97.96 74 ALA B C 1
ATOM 1559 O O . ALA B 1 74 ? -3.028 -0.685 12.122 1 97.96 74 ALA B O 1
ATOM 1560 N N . PRO B 1 75 ? -2.387 -0.115 14.2 1 95.88 75 PRO B N 1
ATOM 1561 C CA . PRO B 1 75 ? -2.134 -1.509 14.57 1 95.88 75 PRO B CA 1
ATOM 1562 C C . PRO B 1 75 ? -3.336 -2.415 14.313 1 95.88 75 PRO B C 1
ATOM 1564 O O . PRO B 1 75 ? -4.444 -2.12 14.768 1 95.88 75 PRO B O 1
ATOM 1567 N N . GLY B 1 76 ? -3.023 -3.457 13.496 1 95.39 76 GLY B N 1
ATOM 1568 C CA . GLY B 1 76 ? -4.019 -4.502 13.321 1 95.39 76 GLY B CA 1
ATOM 1569 C C . GLY B 1 76 ? -5.129 -4.114 12.362 1 95.39 76 GLY B C 1
ATOM 1570 O O . GLY B 1 76 ? -6.167 -4.777 12.304 1 95.39 76 GLY B O 1
ATOM 1571 N N . LYS B 1 77 ? -4.973 -3.098 11.668 1 97.51 77 LYS B N 1
ATOM 1572 C CA . LYS B 1 77 ? -6.041 -2.597 10.808 1 97.51 77 LYS B CA 1
ATOM 1573 C C . LYS B 1 77 ? -5.601 -2.563 9.347 1 97.51 77 LYS B C 1
ATOM 1575 O O . LYS B 1 77 ? -4.407 -2.482 9.055 1 97.51 77 LYS B O 1
ATOM 1580 N N . VAL B 1 78 ? -6.574 -2.618 8.45 1 98.18 78 VAL B N 1
ATOM 1581 C CA . VAL B 1 78 ? -6.333 -2.404 7.027 1 98.18 78 VAL B CA 1
ATOM 1582 C C . VAL B 1 78 ? -5.697 -1.033 6.81 1 98.18 78 VAL B C 1
ATOM 1584 O O . VAL B 1 78 ? -6.133 -0.04 7.397 1 98.18 78 VAL B O 1
ATOM 1587 N N . GLY B 1 79 ? -4.619 -0.969 6.104 1 98.27 79 GLY B N 1
ATOM 1588 C CA . GLY B 1 79 ? -3.976 0.288 5.755 1 98.27 79 GLY B CA 1
ATOM 1589 C C . GLY B 1 79 ? -4.337 0.778 4.366 1 98.27 79 GLY B C 1
ATOM 1590 O O . GLY B 1 79 ? -4.816 0.004 3.534 1 98.27 79 GLY B O 1
ATOM 1591 N N . TYR B 1 80 ? -4.074 2.02 4.089 1 98.76 80 TYR B N 1
ATOM 1592 C CA . TYR B 1 80 ? -4.405 2.636 2.81 1 98.76 80 TYR B CA 1
ATOM 1593 C C . TYR B 1 80 ? -3.271 3.533 2.326 1 98.76 80 TYR B C 1
ATOM 1595 O O . TYR B 1 80 ? -2.614 4.2 3.129 1 98.76 80 TYR B O 1
ATOM 1603 N N . VAL B 1 81 ? -3.068 3.538 1.073 1 98.83 81 VAL B N 1
ATOM 1604 C CA . VAL B 1 81 ? -2.267 4.588 0.452 1 98.83 81 VAL B CA 1
ATOM 1605 C C . VAL B 1 81 ? -3.171 5.522 -0.35 1 98.83 81 VAL B C 1
ATOM 1607 O O . VAL B 1 81 ? -4.037 5.066 -1.1 1 98.83 81 VAL B O 1
ATOM 1610 N N . LEU B 1 82 ? -3.091 6.79 -0.09 1 98.81 82 LEU B N 1
ATOM 1611 C CA . LEU B 1 82 ? -3.807 7.833 -0.815 1 98.81 82 LEU B CA 1
ATOM 1612 C C . LEU B 1 82 ? -2.833 8.786 -1.5 1 98.81 82 LEU B C 1
ATOM 1614 O O . LEU B 1 82 ? -1.71 8.978 -1.027 1 98.81 82 LEU B O 1
ATOM 1618 N N . GLY B 1 83 ? -3.275 9.402 -2.563 1 98.43 83 GLY B N 1
ATOM 1619 C CA . GLY B 1 83 ? -2.415 10.329 -3.282 1 98.43 83 GLY B CA 1
ATOM 1620 C C . GLY B 1 83 ? -3.187 11.361 -4.081 1 98.43 83 GLY B C 1
ATOM 1621 O O . GLY B 1 83 ? -4.382 11.564 -3.853 1 98.43 83 GLY B O 1
ATOM 1622 N N . ARG B 1 84 ? -2.413 12.112 -4.907 1 97.79 84 ARG B N 1
ATOM 1623 C CA . ARG B 1 84 ? -2.951 13.146 -5.785 1 97.79 84 ARG B CA 1
ATOM 1624 C C . ARG B 1 84 ? -3.553 14.291 -4.979 1 97.79 84 ARG B C 1
ATOM 1626 O O . ARG B 1 84 ? -4.662 14.747 -5.269 1 97.79 84 ARG B O 1
ATOM 1633 N N . PHE B 1 85 ? -2.897 14.657 -3.914 1 98.07 85 PHE B N 1
ATOM 1634 C CA . PHE B 1 85 ? -3.335 15.776 -3.089 1 98.07 85 PHE B CA 1
ATOM 1635 C C . PHE B 1 85 ? -2.605 17.055 -3.48 1 98.07 85 PHE B C 1
ATOM 1637 O O . PHE B 1 85 ? -1.453 17.01 -3.918 1 98.07 85 PHE B O 1
ATOM 1644 N N . ALA B 1 86 ? -3.316 18.129 -3.337 1 97.29 86 ALA B N 1
ATOM 1645 C CA . ALA B 1 86 ? -2.588 19.391 -3.222 1 97.29 86 ALA B CA 1
ATOM 1646 C C . ALA B 1 86 ? -1.862 19.484 -1.883 1 97.29 86 ALA B C 1
ATOM 1648 O O . ALA B 1 86 ? -2.409 19.103 -0.845 1 97.29 86 ALA B O 1
ATOM 1649 N N . PRO B 1 87 ? -0.667 19.913 -1.904 1 97.99 87 PRO B N 1
ATOM 1650 C CA . PRO B 1 87 ? 0.084 19.986 -0.648 1 97.99 87 PRO B CA 1
ATOM 1651 C C . PRO B 1 87 ? -0.282 21.211 0.187 1 97.99 87 PRO B C 1
ATOM 1653 O O . PRO B 1 87 ? 0.557 22.089 0.402 1 97.99 87 PRO B O 1
ATOM 1656 N N . ASP B 1 88 ? -1.526 21.237 0.717 1 98.06 88 ASP B N 1
ATOM 1657 C CA . ASP B 1 88 ? -2.03 22.389 1.459 1 98.06 88 ASP B CA 1
ATOM 1658 C C . ASP B 1 88 ? -2.819 21.947 2.689 1 98.06 88 ASP B C 1
ATOM 1660 O O . ASP B 1 88 ? -2.929 20.75 2.967 1 98.06 88 ASP B O 1
ATOM 1664 N N . GLU B 1 89 ? -3.317 22.876 3.44 1 98.63 89 GLU B N 1
ATOM 1665 C CA . GLU B 1 89 ? -3.936 22.588 4.731 1 98.63 89 GLU B CA 1
ATOM 1666 C C . GLU B 1 89 ? -5.287 21.901 4.554 1 98.63 89 GLU B C 1
ATOM 1668 O O . GLU B 1 89 ? -5.684 21.079 5.382 1 98.63 89 GLU B O 1
ATOM 1673 N N . ASP B 1 90 ? -6.008 22.227 3.511 1 98.69 90 ASP B N 1
ATOM 1674 C CA . ASP B 1 90 ? -7.289 21.57 3.271 1 98.69 90 ASP B CA 1
ATOM 1675 C C . ASP B 1 90 ? -7.106 20.069 3.06 1 98.69 90 ASP B C 1
ATOM 1677 O O . ASP B 1 90 ? -7.837 19.262 3.638 1 98.69 90 ASP B O 1
ATOM 1681 N N . SER B 1 91 ? -6.174 19.713 2.211 1 98.73 91 SER B N 1
ATOM 1682 C CA . SER B 1 91 ? -5.843 18.305 2.02 1 98.73 91 SER B CA 1
ATOM 1683 C C . SER B 1 91 ? -5.395 17.66 3.327 1 98.73 91 SER B C 1
ATOM 1685 O O . SER B 1 91 ? -5.815 16.548 3.653 1 98.73 91 SER B O 1
ATOM 1687 N N . ALA B 1 92 ? -4.552 18.371 4.036 1 98.89 92 ALA B N 1
ATOM 1688 C CA . ALA B 1 92 ? -4.062 17.86 5.313 1 98.89 92 ALA B CA 1
ATOM 1689 C C . ALA B 1 92 ? -5.217 17.568 6.267 1 98.89 92 ALA B C 1
ATOM 1691 O O . ALA B 1 92 ? -5.231 16.533 6.936 1 98.89 92 ALA B O 1
ATOM 1692 N N . ARG B 1 93 ? -6.146 18.473 6.343 1 98.86 93 ARG B N 1
ATOM 1693 C CA . ARG B 1 93 ? -7.299 18.293 7.221 1 98.86 93 ARG B CA 1
ATOM 1694 C C . ARG B 1 93 ? -8.127 17.085 6.797 1 98.86 93 ARG B C 1
ATOM 1696 O O . ARG B 1 93 ? -8.557 16.294 7.639 1 98.86 93 ARG B O 1
ATOM 1703 N N . ALA B 1 94 ? -8.36 16.943 5.527 1 98.88 94 ALA B N 1
ATOM 1704 C CA . ALA B 1 94 ? -9.122 15.806 5.016 1 98.88 94 ALA B CA 1
ATOM 1705 C C . ALA B 1 94 ? -8.438 14.487 5.365 1 98.88 94 ALA B C 1
ATOM 1707 O O . ALA B 1 94 ? -9.096 13.53 5.779 1 98.88 94 ALA B O 1
ATOM 1708 N N . ILE B 1 95 ? -7.169 14.449 5.204 1 98.92 95 ILE B N 1
ATOM 1709 C CA . ILE B 1 95 ? -6.375 13.256 5.48 1 98.92 95 ILE B CA 1
ATOM 1710 C C . ILE B 1 95 ? -6.463 12.91 6.965 1 98.92 95 ILE B C 1
ATOM 1712 O O . ILE B 1 95 ? -6.737 11.763 7.326 1 98.92 95 ILE B O 1
ATOM 1716 N N . LEU B 1 96 ? -6.249 13.893 7.809 1 98.94 96 LEU B N 1
ATOM 1717 C CA . LEU B 1 96 ? -6.251 13.651 9.247 1 98.94 96 LEU B CA 1
ATOM 1718 C C . LEU B 1 96 ? -7.651 13.295 9.737 1 98.94 96 LEU B C 1
ATOM 1720 O O . LEU B 1 96 ? -7.807 12.46 10.631 1 98.94 96 LEU B O 1
ATOM 1724 N N . ASP B 1 97 ? -8.656 13.971 9.166 1 98.88 97 ASP B N 1
ATOM 1725 C CA . ASP B 1 97 ? -10.028 13.598 9.497 1 98.88 97 ASP B CA 1
ATOM 1726 C C . ASP B 1 97 ? -10.281 12.121 9.205 1 98.88 97 ASP B C 1
ATOM 1728 O O . ASP B 1 97 ? -10.858 11.41 10.03 1 98.88 97 ASP B O 1
ATOM 1732 N N . TYR B 1 98 ? -9.895 11.682 8.079 1 98.9 98 TYR B N 1
ATOM 1733 C CA . TYR B 1 98 ? -10.08 10.277 7.734 1 98.9 98 TYR B CA 1
ATOM 1734 C C . TYR B 1 98 ? -9.286 9.376 8.672 1 98.9 98 TYR B C 1
ATOM 1736 O O . TYR B 1 98 ? -9.771 8.32 9.087 1 98.9 98 TYR B O 1
ATOM 1744 N N . ALA B 1 99 ? -8.083 9.791 8.977 1 98.83 99 ALA B N 1
ATOM 1745 C CA . ALA B 1 99 ? -7.219 8.999 9.849 1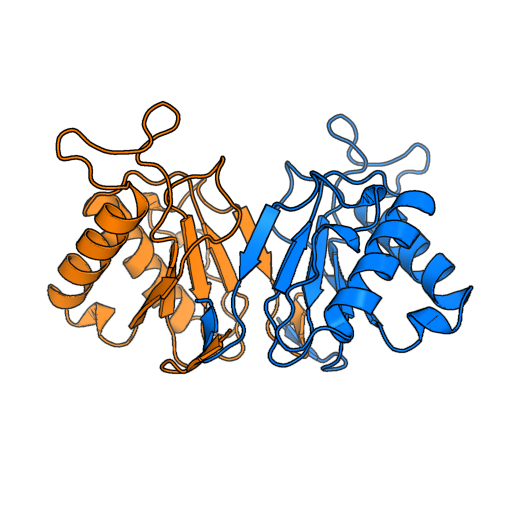 98.83 99 ALA B CA 1
ATOM 1746 C C . ALA B 1 99 ? -7.862 8.79 11.217 1 98.83 99 ALA B C 1
ATOM 1748 O O . ALA B 1 99 ? -7.729 7.72 11.815 1 98.83 99 ALA B O 1
ATOM 1749 N N . VAL B 1 100 ? -8.492 9.796 11.707 1 98.75 100 VAL B N 1
ATOM 1750 C CA . VAL B 1 100 ? -9.184 9.693 12.987 1 98.75 100 VAL B CA 1
ATOM 1751 C C . VAL B 1 100 ? -10.282 8.635 12.897 1 98.75 100 VAL B C 1
ATOM 1753 O O . VAL B 1 100 ? -10.398 7.776 13.775 1 98.75 100 VAL B O 1
ATOM 1756 N N . HIS B 1 101 ? -11.105 8.672 11.795 1 98.67 101 HIS B N 1
ATOM 1757 C CA . HIS B 1 101 ? -12.144 7.669 11.587 1 98.67 101 HIS B CA 1
ATOM 1758 C C . HIS B 1 101 ? -11.542 6.277 11.428 1 98.67 101 HIS B C 1
ATOM 1760 O O . HIS B 1 101 ? -12.079 5.3 11.956 1 98.67 101 HIS B O 1
ATOM 1766 N N . HIS B 1 102 ? -10.48 6.221 10.727 1 98.65 102 HIS B N 1
ATOM 1767 C CA . HIS B 1 102 ? -9.773 4.964 10.509 1 98.65 102 HIS B CA 1
ATOM 1768 C C . HIS B 1 102 ? -9.312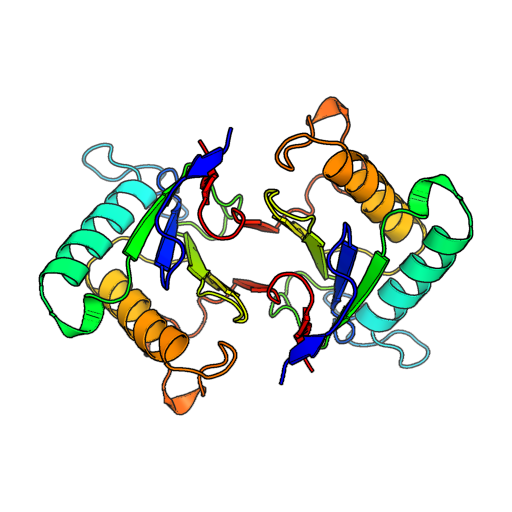 4.355 11.829 1 98.65 102 HIS B C 1
ATOM 1770 O O . HIS B 1 102 ? -9.537 3.17 12.084 1 98.65 102 HIS B O 1
ATOM 1776 N N . ALA B 1 103 ? -8.694 5.154 12.665 1 97.95 103 ALA B N 1
ATOM 1777 C CA . ALA B 1 103 ? -8.199 4.709 13.965 1 97.95 103 ALA B CA 1
ATOM 1778 C C . ALA B 1 103 ? -9.343 4.223 14.85 1 97.95 103 ALA B C 1
ATOM 1780 O O . ALA B 1 103 ? -9.172 3.293 15.641 1 97.95 103 ALA B O 1
ATOM 1781 N N . ALA B 1 104 ? -10.452 4.811 14.658 1 97.51 104 ALA B N 1
ATOM 1782 C CA . ALA B 1 104 ? -11.609 4.486 15.488 1 97.51 104 ALA B CA 1
ATOM 1783 C C . ALA B 1 104 ? -12.33 3.247 14.964 1 97.51 104 ALA B C 1
ATOM 1785 O O . ALA B 1 104 ? -13.136 2.644 15.675 1 97.51 104 ALA B O 1
ATOM 1786 N N . SER B 1 105 ? -12.133 2.907 13.728 1 97.13 105 SER B N 1
ATOM 1787 C CA . SER B 1 105 ? -12.772 1.755 13.102 1 97.13 105 SER B CA 1
ATOM 1788 C C . SER B 1 105 ? -12.237 0.447 13.675 1 97.13 105 SER B C 1
ATOM 1790 O O . SER B 1 105 ? -11.057 0.35 14.019 1 97.13 105 SER B O 1
ATOM 1792 N N . GLU B 1 106 ? -12.983 -0.514 13.73 1 95.85 106 GLU B N 1
ATOM 1793 C CA . GLU B 1 106 ? -12.597 -1.799 14.306 1 95.85 106 GLU B CA 1
ATOM 1794 C C . GLU B 1 106 ? -11.476 -2.451 13.501 1 95.85 106 GLU B C 1
ATOM 1796 O O . GLU B 1 106 ? -10.483 -2.91 14.068 1 95.85 106 GLU B O 1
ATOM 1801 N N . HIS B 1 107 ? -11.594 -2.433 12.165 1 96.14 107 HIS B N 1
ATOM 1802 C CA . HIS B 1 107 ? -10.622 -3.144 11.342 1 96.14 107 HIS B CA 1
ATOM 1803 C C . HIS B 1 107 ? -10.038 -2.232 10.268 1 96.14 107 HIS B C 1
ATOM 1805 O O . HIS B 1 107 ? -9.435 -2.708 9.304 1 96.14 107 HIS B O 1
ATOM 1811 N N . GLY B 1 108 ? -10.257 -0.938 10.371 1 96.96 108 GLY B N 1
ATOM 1812 C CA . GLY B 1 108 ? -9.65 0.01 9.45 1 96.96 108 GLY B CA 1
ATOM 1813 C C . GLY B 1 108 ? -10.537 0.343 8.266 1 96.96 108 GLY B C 1
ATOM 1814 O O . GLY B 1 108 ? -10.099 1.003 7.321 1 96.96 108 GLY B O 1
ATOM 1815 N N . ARG B 1 109 ? -11.742 -0.166 8.277 1 96.57 109 ARG B N 1
ATOM 1816 C CA . ARG B 1 109 ? -12.698 0.17 7.227 1 96.57 109 ARG B CA 1
ATOM 1817 C C . ARG B 1 109 ? -13.64 1.28 7.68 1 96.57 109 ARG B C 1
ATOM 1819 O O . ARG B 1 109 ? -14.469 1.074 8.568 1 96.57 109 ARG B O 1
ATOM 1826 N N . VAL B 1 110 ? -13.558 2.384 7.033 1 97.39 110 VAL B N 1
ATOM 1827 C CA . VAL B 1 110 ? -14.399 3.533 7.351 1 97.39 110 VAL B CA 1
ATOM 1828 C C . VAL B 1 110 ? -15.61 3.561 6.421 1 97.39 110 VAL B C 1
ATOM 1830 O O . VAL B 1 110 ? -15.463 3.502 5.198 1 97.39 110 VAL B O 1
ATOM 1833 N N . PRO B 1 111 ? -16.788 3.602 6.976 1 96.9 111 PRO B N 1
ATOM 1834 C CA . PRO B 1 111 ? -17.96 3.714 6.104 1 96.9 111 PRO B CA 1
ATOM 1835 C C . PRO B 1 111 ? -17.894 4.927 5.179 1 96.9 111 PRO B C 1
ATOM 1837 O O . PRO B 1 111 ? -17.465 6.005 5.599 1 96.9 111 PRO B O 1
ATOM 1840 N N . PHE B 1 112 ? -18.329 4.75 3.998 1 96.96 112 PHE B N 1
ATOM 1841 C CA . PHE B 1 112 ? -18.211 5.753 2.946 1 96.96 112 PHE B CA 1
ATOM 1842 C C . PHE B 1 112 ? -18.86 7.064 3.373 1 96.96 112 PHE B C 1
ATOM 1844 O O . PHE B 1 112 ? -18.335 8.143 3.091 1 96.96 112 PHE B O 1
ATOM 1851 N N . GLN B 1 113 ? -19.942 7.005 4.109 1 97.15 113 GLN B N 1
ATOM 1852 C CA . GLN B 1 113 ? -20.68 8.187 4.543 1 97.15 113 GLN B CA 1
ATOM 1853 C C . GLN B 1 113 ? -19.838 9.047 5.481 1 97.15 113 GLN B C 1
ATOM 1855 O O . GLN B 1 113 ? -20.109 10.237 5.65 1 97.15 113 GLN B O 1
ATOM 1860 N N . GLN B 1 114 ? -18.82 8.448 6.043 1 97.81 114 GLN B N 1
ATOM 1861 C CA . GLN B 1 114 ? -17.977 9.157 7.001 1 97.81 114 GLN B CA 1
ATOM 1862 C C . GLN B 1 114 ? -16.703 9.671 6.336 1 97.81 114 GLN B C 1
ATOM 1864 O O . GLN B 1 114 ? -15.878 10.32 6.983 1 97.81 114 GLN B O 1
ATOM 1869 N N . TRP B 1 115 ? -16.593 9.428 5.053 1 98.39 115 TRP B N 1
ATOM 1870 C CA . TRP B 1 115 ? -15.404 9.906 4.356 1 98.39 115 TRP B CA 1
ATOM 1871 C C . TRP B 1 115 ? -15.436 11.422 4.2 1 98.39 115 TRP B C 1
ATOM 1873 O O . TRP B 1 115 ? -16.414 11.98 3.696 1 98.39 115 TRP B O 1
ATOM 1883 N N . PRO B 1 116 ? -14.397 12.065 4.659 1 98.43 116 PRO B N 1
ATOM 1884 C CA . PRO B 1 116 ? -14.312 13.475 4.273 1 98.43 116 PRO B CA 1
ATOM 1885 C C . PRO B 1 116 ? -14.307 13.673 2.759 1 98.43 116 PRO B C 1
ATOM 1887 O O . PRO B 1 116 ? -13.707 12.879 2.03 1 98.43 116 PRO B O 1
ATOM 1890 N N . GLU B 1 117 ? -14.908 14.698 2.245 1 98.12 117 GLU B N 1
ATOM 1891 C CA . GLU B 1 117 ? -14.98 14.974 0.813 1 98.12 117 GLU B CA 1
ATOM 1892 C C . GLU B 1 117 ? -13.589 15.023 0.189 1 98.12 117 GLU B C 1
ATOM 1894 O O . GLU B 1 117 ? -13.384 14.532 -0.923 1 98.12 117 GLU B O 1
ATOM 1899 N N . GLY B 1 118 ? -12.628 15.43 0.889 1 98.51 118 GLY B N 1
ATOM 1900 C CA . GLY B 1 118 ? -11.289 15.685 0.383 1 98.51 118 GLY B CA 1
ATOM 1901 C C . GLY B 1 118 ? -10.497 14.417 0.126 1 98.51 118 GLY B C 1
ATOM 1902 O O . GLY B 1 118 ? -9.443 14.456 -0.514 1 98.51 118 GLY B O 1
ATOM 1903 N N . VAL B 1 119 ? -10.971 13.271 0.637 1 98.56 119 VAL B N 1
ATOM 1904 C CA . VAL B 1 119 ? -10.203 12.053 0.402 1 98.56 119 VAL B CA 1
ATOM 1905 C C . VAL B 1 119 ? -10.872 11.223 -0.692 1 98.56 119 VAL B C 1
ATOM 1907 O O . VAL B 1 119 ? -10.31 10.229 -1.158 1 98.56 119 VAL B O 1
ATOM 1910 N N . LYS B 1 120 ? -12.129 11.55 -1.006 1 98.09 120 LYS B N 1
ATOM 1911 C CA . LYS B 1 120 ? -12.826 10.816 -2.057 1 98.09 120 LYS B CA 1
ATOM 1912 C C . LYS B 1 120 ? -12.081 10.919 -3.386 1 98.09 120 LYS B C 1
ATOM 1914 O O . LYS B 1 120 ? -11.718 12.016 -3.816 1 98.09 120 LYS B O 1
ATOM 1919 N N . GLY B 1 121 ? -11.782 9.706 -4.015 1 96.73 121 GLY B N 1
ATOM 1920 C CA . GLY B 1 121 ? -11.076 9.676 -5.287 1 96.73 121 GLY B CA 1
ATOM 1921 C C . GLY B 1 121 ? -9.567 9.66 -5.131 1 96.73 121 GLY B C 1
ATOM 1922 O O . GLY B 1 121 ? -8.836 9.665 -6.124 1 96.73 121 GLY B O 1
ATOM 1923 N N . HIS B 1 122 ? -9.07 9.567 -3.887 1 98.2 122 HIS B N 1
ATOM 1924 C CA . HIS B 1 122 ? -7.636 9.705 -3.656 1 98.2 122 HIS B CA 1
ATOM 1925 C C . HIS B 1 122 ? -7.01 8.371 -3.263 1 98.2 122 HIS B C 1
ATOM 1927 O O . HIS B 1 122 ? -5.791 8.276 -3.104 1 98.2 122 HIS B O 1
ATOM 1933 N N . PHE B 1 123 ? -7.86 7.357 -3.117 1 98.28 123 PHE B N 1
ATOM 1934 C CA . PHE B 1 123 ? -7.342 6.059 -2.699 1 98.28 123 PHE B CA 1
ATOM 1935 C C . PHE B 1 123 ? -6.59 5.384 -3.84 1 98.28 123 PHE B C 1
ATOM 1937 O O . PHE B 1 123 ? -7.037 5.413 -4.988 1 98.28 123 PHE B O 1
ATOM 1944 N N . ILE B 1 124 ? -5.485 4.796 -3.465 1 98.35 124 ILE B N 1
ATOM 1945 C CA . ILE B 1 124 ? -4.639 4.122 -4.444 1 98.35 124 ILE B CA 1
ATOM 1946 C C . ILE B 1 124 ? -4.647 2.618 -4.184 1 98.35 124 ILE B C 1
ATOM 1948 O O . ILE B 1 124 ? -4.809 1.822 -5.112 1 98.35 124 ILE B O 1
ATOM 1952 N N . THR B 1 125 ? -4.415 2.248 -2.88 1 98.45 125 THR B N 1
ATOM 1953 C CA . THR B 1 125 ? -4.417 0.837 -2.509 1 98.45 125 THR B CA 1
ATOM 1954 C C . THR B 1 125 ? -4.883 0.658 -1.067 1 98.45 125 THR B C 1
ATOM 1956 O O . THR B 1 125 ? -4.874 1.61 -0.283 1 98.45 125 THR B O 1
ATOM 1959 N N . ARG B 1 126 ? -5.281 -0.544 -0.763 1 97.93 126 ARG B N 1
ATOM 1960 C CA . ARG B 1 126 ? -5.456 -0.964 0.624 1 97.93 126 ARG B CA 1
ATOM 1961 C C . ARG B 1 126 ? -4.802 -2.319 0.872 1 97.93 126 ARG B C 1
ATOM 1963 O O . ARG B 1 126 ? -4.757 -3.166 -0.023 1 97.93 126 ARG B O 1
ATOM 1970 N N . THR B 1 127 ? -4.246 -2.502 1.994 1 98.06 127 THR B N 1
ATOM 1971 C CA . THR B 1 127 ? -3.547 -3.739 2.325 1 98.06 127 THR B CA 1
ATOM 1972 C C . THR B 1 127 ? -3.946 -4.232 3.713 1 98.06 127 THR B C 1
ATOM 1974 O O . THR B 1 127 ? -4.146 -3.43 4.628 1 98.06 127 THR B O 1
ATOM 1977 N N . PRO B 1 128 ? -4.069 -5.507 3.898 1 97.86 128 PRO B N 1
ATOM 1978 C CA . PRO B 1 128 ? -4.369 -6.053 5.224 1 97.86 128 PRO B CA 1
ATOM 1979 C C . PRO B 1 128 ? -3.169 -6.007 6.167 1 97.86 128 PRO B C 1
ATOM 1981 O O . PRO B 1 128 ? -2.026 -5.913 5.713 1 97.86 128 PRO B O 1
ATOM 1984 N N . PRO B 1 129 ? -3.42 -5.972 7.461 1 96.55 129 PRO B N 1
ATOM 1985 C CA . PRO B 1 129 ? -2.311 -6.008 8.418 1 96.55 129 PRO B CA 1
ATOM 1986 C C . PRO B 1 129 ? -1.599 -7.359 8.445 1 96.55 129 PRO B C 1
ATOM 1988 O O . PRO B 1 129 ? -2.125 -8.348 7.929 1 96.55 129 PRO B O 1
ATOM 1991 N N . PRO B 1 130 ? -0.387 -7.355 8.96 1 95.31 130 PRO B N 1
ATOM 1992 C CA . PRO B 1 130 ? 0.348 -8.617 9.07 1 95.31 130 PRO B CA 1
ATOM 1993 C C . PRO B 1 130 ? -0.478 -9.726 9.719 1 95.31 130 PRO B C 1
ATOM 1995 O O . PRO B 1 130 ? -1.157 -9.489 10.721 1 95.31 130 PRO B O 1
ATOM 1998 N N . GLY B 1 131 ? -0.46 -10.907 9.05 1 96.59 131 GLY B N 1
ATOM 1999 C CA . GLY B 1 131 ? -1.099 -12.079 9.627 1 96.59 131 GLY B CA 1
ATOM 2000 C C . GLY B 1 131 ? -2.59 -12.142 9.35 1 96.59 131 GLY B C 1
ATOM 2001 O O . GLY B 1 131 ? -3.289 -13.005 9.883 1 96.59 131 GLY B O 1
ATOM 2002 N N . TYR B 1 132 ? -3.106 -11.22 8.496 1 98.1 132 TYR B N 1
ATOM 2003 C CA . TYR B 1 132 ? -4.537 -11.191 8.216 1 98.1 132 TYR B CA 1
ATOM 2004 C C . TYR B 1 132 ? -4.8 -10.879 6.748 1 98.1 132 TYR B C 1
ATOM 2006 O O . TYR B 1 132 ? -3.937 -10.327 6.06 1 98.1 132 TYR B O 1
ATOM 2014 N N . VAL B 1 133 ? -5.962 -11.251 6.283 1 98.39 133 VAL B N 1
ATOM 2015 C CA . VAL B 1 133 ? -6.547 -10.758 5.04 1 98.39 133 VAL B CA 1
ATOM 2016 C C . VAL B 1 133 ? -7.964 -10.252 5.301 1 98.39 133 VAL B C 1
ATOM 2018 O O . VAL B 1 133 ? -8.581 -10.607 6.307 1 98.39 133 VAL B O 1
ATOM 2021 N N . ALA B 1 134 ? -8.412 -9.415 4.388 1 96.48 134 ALA B N 1
ATOM 2022 C CA . ALA B 1 134 ? -9.766 -8.885 4.529 1 96.48 134 ALA B CA 1
ATOM 2023 C C . ALA B 1 134 ? -10.775 -9.754 3.784 1 96.48 134 ALA B C 1
ATOM 2025 O O . ALA B 1 134 ? -10.469 -10.298 2.72 1 96.48 134 ALA B O 1
ATOM 2026 N N . GLU B 1 135 ? -11.98 -9.872 4.341 1 93.14 135 GLU B N 1
ATOM 2027 C CA . GLU B 1 135 ? -13.085 -10.598 3.722 1 93.14 135 GLU B CA 1
ATOM 2028 C C . GLU B 1 135 ? -14.232 -9.658 3.365 1 93.14 135 GLU B C 1
ATOM 2030 O O . GLU B 1 135 ? -14.394 -8.604 3.984 1 93.14 135 GLU B O 1
#

Solvent-accessible surface area (backbone atoms only — not comparable to full-atom values): 13649 Å² total; per-residue (Å²): 99,76,41,82,48,81,71,48,30,29,39,37,27,17,42,63,21,29,38,47,99,89,31,54,41,46,101,84,67,45,31,13,6,43,40,29,49,52,23,36,51,55,53,41,73,72,38,76,84,36,70,72,47,45,81,46,62,27,69,59,36,63,36,71,91,34,22,32,30,36,36,39,41,32,80,79,16,36,26,36,34,35,27,64,39,62,49,37,56,68,43,28,44,22,51,51,55,37,48,49,48,28,61,68,26,90,53,31,66,60,60,73,91,68,52,39,77,69,45,67,92,22,66,48,35,43,45,56,27,91,33,37,34,46,104,99,74,42,82,49,81,71,49,30,30,40,37,28,17,41,64,21,30,38,46,98,87,30,55,41,46,99,83,68,45,32,13,6,43,41,30,49,51,22,35,51,54,52,40,72,72,37,76,86,36,69,73,47,44,80,45,64,27,71,59,36,63,36,71,91,34,23,31,31,36,37,41,42,32,77,79,16,37,24,36,32,34,27,65,38,62,50,36,55,68,43,28,46,23,51,52,54,38,48,49,47,28,60,69,27,88,51,31,69,60,60,73,90,69,52,39,76,69,45,67,92,21,65,47,35,43,44,55,27,92,33,37,33,46,103

InterPro domains:
  IPR012863 Protein of unknown function DUF1636 [PF07845] (12-129)

Organism: NCBI:txid68569